Protein AF-A0A173VD69-F1 (afdb_monomer)

Organism: NCBI:txid39491

Sequence (178 aa):
MLRKMKINKYFLGIVLIIIIIMYFMAGVLFLGNTREDNNMKVSTEQQRIEYQTFKSETEGYSLASKYAENLQNNSLDKEAINLQLQEAKKFLQDNIKGISRESDNFAQMFYYCGIIYGLDDIYNCGDYEFVKVGIEVRKYIIKVQNGDMDDELEADLYDKLTKLTADDIQEVVEAIDN

Nearest PDB structures (foldseek):
  8auw-assembly1_D  TM=2.695E-01  e=4.687E+00  Homo sapiens
  4tx5-assembly1_B  TM=2.720E-01  e=5.428E+00  Homo sapiens
  4tql-assembly2_B  TM=2.075E-01  e=6.287E+00  synthetic construct

Solvent-accessible surface area (backbone atoms only — not comparable to full-atom values): 9751 Å² total; per-residue (Å²): 135,87,79,82,79,81,76,52,68,69,60,55,51,52,54,51,52,52,54,51,52,54,53,47,57,54,49,52,64,66,65,66,58,77,70,54,62,61,58,53,50,51,52,53,52,51,51,49,46,52,51,48,27,51,51,28,18,50,53,18,24,50,52,33,51,47,48,55,54,25,49,78,66,76,63,60,57,60,67,62,49,48,54,51,50,53,49,35,49,50,53,47,47,76,47,58,73,87,63,45,75,86,40,86,60,42,32,53,50,30,17,43,30,16,26,42,50,27,39,26,77,74,55,72,42,52,85,41,62,51,36,40,52,37,52,51,51,44,54,48,55,51,32,41,67,74,70,55,77,53,70,68,60,46,53,52,51,44,52,52,51,67,68,58,57,70,63,44,48,49,56,53,57,60,45,73,79,112

Mean predicted aligned error: 11.39 Å

Radius of gyration: 30.49 Å; Cα contacts (8 Å, |Δi|>4): 147; chains: 1; bounding box: 74×90×51 Å

Foldseek 3Di:
DDDDDDDDPVNVVVVVVVVVVVVVVVVCVVVVPPVVPVVVVVVVLLVVLVVLLVVLLVLLLVVLVVQLVCLVVVNHDLVVQLVLLVVLLVLLLVALPPHASPDPCLSVLSNSLSNLVSLCVPLVCCVQLSSVLSPLSVVQSVCNSVVNHDNVSSVVSSVSSVPDDSVSSVVSSVSSND

Structure (mmCIF, N/CA/C/O backbone):
data_AF-A0A173VD69-F1
#
_entry.id   AF-A0A173VD69-F1
#
loop_
_atom_site.group_PDB
_atom_site.id
_atom_site.type_symbol
_atom_site.label_atom_id
_atom_site.label_alt_id
_atom_site.label_comp_id
_atom_site.label_asym_id
_atom_site.label_entity_id
_atom_site.label_seq_id
_atom_site.pdbx_PDB_ins_code
_atom_site.Cartn_x
_atom_site.Cartn_y
_atom_site.Cartn_z
_atom_site.occupancy
_atom_site.B_iso_or_equiv
_atom_site.auth_seq_id
_atom_site.auth_comp_id
_atom_site.auth_asym_id
_atom_site.auth_atom_id
_atom_site.pdbx_PDB_model_num
ATOM 1 N N . MET A 1 1 ? -47.311 77.228 30.016 1.00 42.16 1 MET A N 1
ATOM 2 C CA . MET A 1 1 ? -48.086 76.137 30.655 1.00 42.16 1 MET A CA 1
ATOM 3 C C . MET A 1 1 ? -47.937 74.872 29.815 1.00 42.16 1 MET A C 1
ATOM 5 O O . MET A 1 1 ? -48.401 74.854 28.685 1.00 42.16 1 MET A O 1
ATOM 9 N N . LEU A 1 2 ? -47.243 73.848 30.323 1.00 46.41 2 LEU A N 1
ATOM 10 C CA . LEU A 1 2 ? -47.050 72.560 29.640 1.00 46.41 2 LEU A CA 1
ATOM 11 C C . LEU A 1 2 ? -48.339 71.724 29.715 1.00 46.41 2 LEU A C 1
ATOM 13 O O . LEU A 1 2 ? -48.776 71.332 30.797 1.00 46.41 2 LEU A O 1
ATOM 17 N N . ARG A 1 3 ? -48.963 71.464 28.562 1.00 54.88 3 ARG A N 1
ATOM 18 C CA . ARG A 1 3 ? -50.166 70.630 28.435 1.00 54.88 3 ARG A CA 1
ATOM 19 C C . ARG A 1 3 ? -49.768 69.163 28.638 1.00 54.88 3 ARG A C 1
ATOM 21 O O . ARG A 1 3 ? -49.116 68.582 27.777 1.00 54.88 3 ARG A O 1
ATOM 28 N N . LYS A 1 4 ? -50.146 68.552 29.768 1.00 55.69 4 LYS A N 1
ATOM 29 C CA . LYS A 1 4 ? -49.983 67.102 29.988 1.00 55.69 4 LYS A CA 1
ATOM 30 C C . LYS A 1 4 ? -50.780 66.337 28.921 1.00 55.69 4 LYS A C 1
ATOM 32 O O . LYS A 1 4 ? -52.010 66.360 28.941 1.00 55.69 4 LYS A O 1
ATOM 37 N N . MET A 1 5 ? -50.095 65.665 27.995 1.00 62.97 5 MET A N 1
ATOM 38 C CA . MET A 1 5 ? -50.722 64.725 27.062 1.00 62.97 5 MET A CA 1
ATOM 39 C C . MET A 1 5 ? -51.194 63.487 27.835 1.00 62.97 5 MET A C 1
ATOM 41 O O . MET A 1 5 ? -50.387 62.745 28.389 1.00 62.97 5 MET A O 1
ATOM 45 N N . LYS A 1 6 ? -52.512 63.260 27.885 1.00 60.59 6 LYS A N 1
ATOM 46 C CA . LYS A 1 6 ? -53.090 61.994 28.353 1.00 60.59 6 LYS A CA 1
ATOM 47 C C . LYS A 1 6 ? -52.885 60.948 27.258 1.00 60.59 6 LYS A C 1
ATOM 49 O O . LYS A 1 6 ? -53.637 60.915 26.290 1.00 60.59 6 LYS A O 1
ATOM 54 N N . ILE A 1 7 ? -51.860 60.116 27.403 1.00 63.25 7 ILE A N 1
ATOM 55 C CA . ILE A 1 7 ? -51.653 58.957 26.532 1.00 63.25 7 ILE A CA 1
ATOM 56 C C . ILE A 1 7 ? -52.776 57.952 26.812 1.00 63.25 7 ILE A C 1
ATOM 58 O O . ILE A 1 7 ? -53.014 57.570 27.959 1.00 63.25 7 ILE A O 1
ATOM 62 N N . ASN A 1 8 ? -53.498 57.550 25.767 1.00 68.25 8 ASN A N 1
ATOM 63 C CA . ASN A 1 8 ? -54.544 56.541 25.870 1.00 68.25 8 ASN A CA 1
ATOM 64 C C . ASN A 1 8 ? -53.901 55.184 26.216 1.00 68.25 8 ASN A C 1
ATOM 66 O O . ASN A 1 8 ? -53.028 54.717 25.486 1.00 68.25 8 ASN A O 1
ATOM 70 N N . LYS A 1 9 ? -54.335 54.543 27.312 1.00 68.50 9 LYS A N 1
ATOM 71 C CA . LYS A 1 9 ? -53.806 53.240 27.759 1.00 68.50 9 LYS A CA 1
ATOM 72 C C . LYS A 1 9 ? -53.919 52.160 26.675 1.00 68.50 9 LYS A C 1
ATOM 74 O O . LYS A 1 9 ? -53.031 51.321 26.577 1.00 68.50 9 LYS A O 1
ATOM 79 N N . TYR A 1 10 ? -54.946 52.234 25.824 1.00 68.3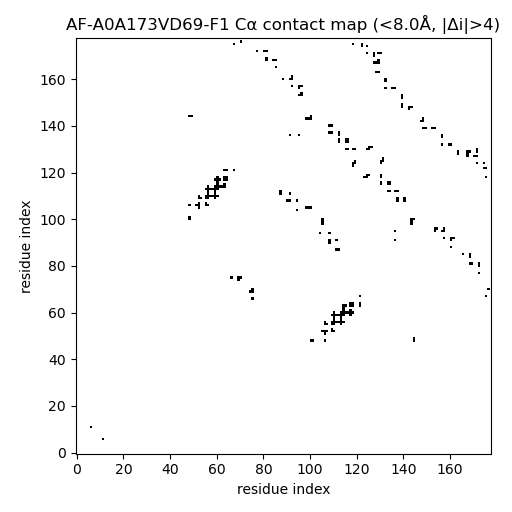8 10 TYR A N 1
ATOM 80 C CA . TYR A 1 10 ? -55.106 51.336 24.677 1.00 68.38 10 TYR A CA 1
ATOM 81 C C . TYR A 1 10 ? -54.040 51.569 23.599 1.00 68.38 10 TYR A C 1
ATOM 83 O O . TYR A 1 10 ? -53.506 50.615 23.046 1.00 68.38 10 TYR A O 1
ATOM 91 N N . PHE A 1 11 ? -53.670 52.827 23.348 1.00 72.50 11 PHE A N 1
ATOM 92 C CA . PHE A 1 11 ? -52.612 53.163 22.394 1.00 72.50 11 PHE A CA 1
ATOM 93 C C . PHE A 1 11 ? -51.239 52.715 22.907 1.00 72.50 11 PHE A C 1
ATOM 95 O O . PHE A 1 11 ? -50.464 52.117 22.168 1.00 72.50 11 PHE A O 1
ATOM 102 N N . LEU A 1 12 ? -50.966 52.929 24.198 1.00 77.00 12 LEU A N 1
ATOM 103 C CA . LEU A 1 12 ? -49.721 52.483 24.823 1.00 77.00 12 LEU A CA 1
ATOM 104 C C . LEU A 1 12 ? -49.586 50.951 24.810 1.00 77.00 12 LEU A C 1
ATOM 106 O O . LEU A 1 12 ? -48.504 50.437 24.540 1.00 77.00 12 LEU A O 1
ATOM 110 N N . GLY A 1 13 ? -50.686 50.227 25.047 1.00 76.75 13 GLY A N 1
ATOM 111 C CA . GLY A 1 13 ? -50.713 48.765 24.975 1.00 76.75 13 GLY A CA 1
ATOM 112 C C . GLY A 1 13 ? -50.410 48.231 23.573 1.00 76.75 13 GLY A C 1
ATOM 113 O O . GLY A 1 13 ? -49.590 47.329 23.433 1.00 76.75 13 GLY A O 1
ATOM 114 N N . ILE A 1 14 ? -51.001 48.827 22.533 1.00 79.31 14 ILE A N 1
ATOM 115 C CA . ILE A 1 14 ? -50.754 48.432 21.135 1.00 79.31 14 ILE A CA 1
ATOM 116 C C . ILE A 1 14 ? -49.285 48.653 20.755 1.00 79.31 14 ILE A C 1
ATOM 118 O O . ILE A 1 14 ? -48.663 47.771 20.166 1.00 79.31 14 ILE A O 1
ATOM 122 N N . VAL A 1 15 ? -48.703 49.794 21.137 1.00 81.19 15 VAL A N 1
ATOM 123 C CA . VAL A 1 15 ? -47.292 50.099 20.851 1.00 81.19 15 VAL A CA 1
ATOM 124 C C . VAL A 1 15 ? -46.352 49.105 21.542 1.00 81.19 15 VAL A C 1
ATOM 126 O O . VAL A 1 15 ? -45.405 48.631 20.919 1.00 81.19 15 VAL A O 1
ATOM 129 N N . LEU A 1 16 ? -46.626 48.731 22.795 1.00 81.88 16 LEU A N 1
ATOM 130 C CA . LEU A 1 16 ? -45.815 47.744 23.516 1.00 81.88 16 LEU A CA 1
ATOM 131 C C . LEU A 1 16 ? -45.882 46.350 22.880 1.00 81.88 16 LEU A C 1
ATOM 133 O O . LEU A 1 16 ? -44.852 45.690 22.765 1.00 81.88 16 LEU A O 1
ATOM 137 N N . ILE A 1 17 ? -47.059 45.921 22.415 1.00 83.19 17 ILE A N 1
ATOM 138 C CA . ILE A 1 17 ? -47.223 44.633 21.723 1.00 83.19 17 ILE A CA 1
ATOM 139 C C . ILE A 1 17 ? -46.408 44.606 20.423 1.00 83.19 17 ILE A C 1
ATOM 141 O O . ILE A 1 17 ? -45.727 43.620 20.153 1.00 83.19 17 ILE A O 1
ATOM 145 N N . ILE A 1 18 ? -46.412 45.697 19.649 1.00 81.19 18 ILE A N 1
ATOM 146 C CA . ILE A 1 18 ? -45.625 45.800 18.410 1.00 81.19 18 ILE A CA 1
ATOM 147 C C . ILE A 1 18 ? -44.124 45.683 18.704 1.00 81.19 18 ILE A C 1
ATOM 149 O O . ILE A 1 18 ? -43.426 44.934 18.022 1.00 81.19 18 ILE A O 1
ATOM 153 N N . ILE A 1 19 ? -43.632 46.363 19.745 1.00 82.31 19 ILE A N 1
ATOM 154 C CA . ILE A 1 19 ? -42.221 46.284 20.151 1.00 82.31 19 ILE A CA 1
ATOM 155 C C . ILE A 1 19 ? -41.850 44.843 20.530 1.00 82.31 19 ILE A C 1
ATOM 157 O O . ILE A 1 19 ? -40.819 44.344 20.088 1.00 82.31 19 ILE A O 1
ATOM 161 N N . ILE A 1 20 ? -42.704 44.144 21.285 1.00 82.00 20 ILE A N 1
ATOM 162 C CA . ILE A 1 20 ? -42.463 42.747 21.680 1.00 82.00 20 ILE A CA 1
ATOM 163 C C . ILE A 1 20 ? -42.395 41.829 20.451 1.00 82.00 20 ILE A C 1
ATOM 165 O O . ILE A 1 20 ? -41.477 41.017 20.355 1.00 82.00 20 ILE A O 1
ATOM 169 N N . ILE A 1 21 ? -43.308 41.982 19.485 1.00 80.44 21 ILE A N 1
ATOM 170 C CA . ILE A 1 21 ? -43.324 41.175 18.251 1.00 80.44 21 ILE A CA 1
ATOM 171 C C . ILE A 1 21 ? -42.067 41.428 17.406 1.00 80.44 21 ILE A C 1
ATOM 173 O O . ILE A 1 21 ? -41.481 40.478 16.886 1.00 80.44 21 ILE A O 1
ATOM 177 N N . MET A 1 22 ? -41.613 42.682 17.300 1.00 76.56 22 MET A N 1
ATOM 178 C CA . MET A 1 22 ? -40.377 43.019 16.585 1.00 76.56 22 MET A CA 1
ATOM 179 C C . MET A 1 22 ? -39.149 42.355 17.217 1.00 76.56 22 MET A C 1
ATOM 181 O O . MET A 1 22 ? -38.334 41.767 16.506 1.00 76.56 22 MET A O 1
ATOM 185 N N . TYR A 1 23 ? -39.036 42.400 18.547 1.00 76.75 23 TYR A N 1
ATOM 186 C CA . TYR A 1 23 ? -37.945 41.731 19.261 1.00 76.75 23 TYR A CA 1
ATOM 187 C C . TYR A 1 23 ? -38.019 40.205 19.135 1.00 76.75 23 TYR A C 1
ATOM 189 O O . TYR A 1 23 ? -36.981 39.555 19.039 1.00 76.75 23 TYR A O 1
ATOM 197 N N . PHE A 1 24 ? -39.223 39.631 19.069 1.00 73.69 24 PHE A N 1
ATOM 198 C CA . PHE A 1 24 ? -39.403 38.192 18.887 1.00 73.69 24 PHE A CA 1
ATOM 199 C C . PHE A 1 24 ? -38.972 37.729 17.486 1.00 73.69 24 PHE A C 1
ATOM 201 O O . PHE A 1 24 ? -38.232 36.757 17.371 1.00 73.69 24 PHE A O 1
ATOM 208 N N . MET A 1 25 ? -39.343 38.458 16.424 1.00 68.69 25 MET A N 1
ATOM 209 C CA . MET A 1 25 ? -38.894 38.175 15.048 1.00 68.69 25 MET A CA 1
ATOM 210 C C . MET A 1 25 ? -37.367 38.270 14.905 1.00 68.69 25 MET A C 1
ATOM 212 O O . MET A 1 25 ? -36.751 37.414 14.272 1.00 68.69 25 MET A O 1
ATOM 216 N N . ALA A 1 26 ? -36.745 39.273 15.536 1.00 63.12 26 ALA A N 1
ATOM 217 C CA . ALA A 1 26 ? -35.289 39.400 15.570 1.00 63.12 26 ALA A CA 1
ATOM 218 C C . ALA A 1 26 ? -34.629 38.247 16.353 1.00 63.12 26 ALA A C 1
ATOM 220 O O . ALA A 1 26 ? -33.628 37.695 15.906 1.00 63.12 26 ALA A O 1
ATOM 221 N N . GLY A 1 27 ? -35.210 37.831 17.484 1.00 59.66 27 GLY A N 1
ATOM 222 C CA . GLY A 1 27 ? -34.717 36.703 18.281 1.00 59.66 27 GLY A CA 1
ATOM 223 C C . GLY A 1 27 ? -34.800 35.350 17.563 1.00 59.66 27 GLY A C 1
ATOM 224 O O . GLY A 1 27 ? -33.873 34.551 17.670 1.00 59.66 27 GLY A O 1
ATOM 225 N N . VAL A 1 28 ? -35.863 35.101 16.787 1.00 60.91 28 VAL A N 1
ATOM 226 C CA . VAL A 1 28 ? -36.023 33.865 15.994 1.00 60.91 28 VAL A CA 1
ATOM 227 C C . VAL A 1 28 ? -34.992 33.787 14.860 1.00 60.91 28 VAL A C 1
ATOM 229 O O . VAL A 1 28 ? -34.432 32.718 14.627 1.00 60.91 28 VAL A O 1
ATOM 232 N N . LEU A 1 29 ? -34.676 34.913 14.209 1.00 58.28 29 LEU A N 1
ATOM 233 C CA . LEU A 1 29 ? -33.621 34.985 13.187 1.00 58.28 29 LEU A CA 1
ATOM 234 C C . LEU A 1 29 ? -32.214 34.758 13.766 1.00 58.28 29 LEU A C 1
ATOM 236 O O . LEU A 1 29 ? -31.383 34.138 13.111 1.00 58.28 29 LEU A O 1
ATOM 240 N N . PHE A 1 30 ? -31.950 35.207 14.997 1.00 54.38 30 PHE A N 1
ATOM 241 C CA . PHE A 1 30 ? -30.649 35.016 15.651 1.00 54.38 30 PHE A CA 1
ATOM 242 C C . PHE A 1 30 ? -30.464 33.632 16.301 1.00 54.38 30 PHE A C 1
ATOM 244 O O . PHE A 1 30 ? -29.336 33.156 16.386 1.00 54.38 30 PHE A O 1
ATOM 251 N N . LEU A 1 31 ? -31.536 32.964 16.745 1.00 54.56 31 LEU A N 1
ATOM 252 C CA . LEU A 1 31 ? -31.458 31.637 17.382 1.00 54.56 31 LEU A CA 1
ATOM 253 C C . LEU A 1 31 ? -31.637 30.465 16.403 1.00 54.56 31 LEU A C 1
ATOM 255 O O . LEU A 1 31 ? -31.288 29.337 16.744 1.00 54.56 31 LEU A O 1
ATOM 259 N N . GLY A 1 32 ? -32.147 30.713 15.193 1.00 48.81 32 GLY A N 1
ATOM 260 C CA . GLY A 1 32 ? -32.301 29.693 14.149 1.00 48.81 32 GLY A CA 1
ATOM 261 C C . GLY A 1 32 ? -30.998 29.264 13.461 1.00 48.81 32 GLY A C 1
ATOM 262 O O . GLY A 1 32 ? -30.983 28.212 12.827 1.00 48.81 32 GLY A O 1
ATOM 263 N N . ASN A 1 33 ? -29.906 30.030 13.605 1.00 48.47 33 ASN A N 1
ATOM 264 C CA . ASN A 1 33 ? -28.679 29.828 12.821 1.00 48.47 33 ASN A CA 1
ATOM 265 C C . ASN A 1 33 ? -27.571 29.015 13.506 1.00 48.47 33 ASN A C 1
ATOM 267 O O . ASN A 1 33 ? -26.513 28.810 12.925 1.00 48.47 33 ASN A O 1
ATOM 271 N N . THR A 1 34 ? -27.791 28.484 14.709 1.00 50.81 34 THR A N 1
ATOM 272 C CA . THR A 1 34 ? -26.769 27.678 15.409 1.00 50.81 34 THR A CA 1
ATOM 273 C C . THR A 1 34 ? -26.696 26.220 14.936 1.00 50.81 34 THR A C 1
ATOM 275 O O . THR A 1 34 ? -25.930 25.428 15.484 1.00 50.81 34 THR A O 1
ATOM 278 N N . ARG A 1 35 ? -27.470 25.840 13.906 1.00 50.19 35 ARG A N 1
ATOM 279 C CA . ARG A 1 35 ? -27.441 24.495 13.303 1.00 50.19 35 ARG A CA 1
ATOM 280 C C . ARG A 1 35 ? -26.594 24.404 12.020 1.00 50.19 35 ARG A C 1
ATOM 282 O O . ARG A 1 35 ? -26.327 23.293 11.573 1.00 50.19 35 ARG A O 1
ATOM 289 N N . GLU A 1 36 ? -26.146 25.526 11.451 1.00 52.91 36 GLU A N 1
ATOM 290 C CA . GLU A 1 36 ? -25.336 25.560 10.214 1.00 52.91 36 GLU A CA 1
ATOM 291 C C . GLU A 1 36 ? -23.829 25.343 10.450 1.00 52.91 36 GLU A C 1
ATOM 293 O O . GLU A 1 36 ? -23.152 24.762 9.601 1.00 52.91 36 GLU A O 1
ATOM 298 N N . ASP A 1 37 ? -23.305 25.714 11.621 1.00 53.31 37 ASP A N 1
ATOM 299 C CA . ASP A 1 37 ? -21.857 25.699 11.883 1.00 53.31 37 ASP A CA 1
ATOM 300 C C . ASP A 1 37 ? -21.248 24.289 11.904 1.00 53.31 37 ASP A C 1
ATOM 302 O O . ASP A 1 37 ? -20.100 24.090 11.499 1.00 53.31 37 ASP A O 1
ATOM 306 N N . ASN A 1 38 ? -22.009 23.290 12.359 1.00 54.09 38 ASN A N 1
ATOM 307 C CA . ASN A 1 38 ? -21.519 21.913 12.455 1.00 54.09 38 ASN A CA 1
ATOM 308 C C . ASN A 1 38 ? -21.433 21.252 11.076 1.00 54.09 38 ASN A C 1
ATOM 310 O O . ASN A 1 38 ? -20.441 20.596 10.775 1.00 54.09 38 ASN A O 1
ATOM 314 N N . ASN A 1 39 ? -22.422 21.476 10.208 1.00 56.50 39 ASN A N 1
ATOM 315 C CA . ASN A 1 39 ? -22.413 20.913 8.856 1.00 56.50 39 ASN A CA 1
ATOM 316 C C . ASN A 1 39 ? -21.349 21.587 7.975 1.00 56.50 39 ASN A C 1
ATOM 318 O O . ASN A 1 39 ? -20.691 20.909 7.188 1.00 56.50 39 ASN A O 1
ATOM 322 N N . MET A 1 40 ? -21.122 22.895 8.148 1.00 54.53 40 MET A N 1
ATOM 323 C CA . MET A 1 40 ? -20.067 23.620 7.435 1.00 54.53 40 MET A CA 1
ATOM 324 C C . MET A 1 40 ? -18.666 23.140 7.848 1.00 54.53 40 MET A C 1
ATOM 326 O O . MET A 1 40 ? -17.834 22.888 6.978 1.00 54.53 40 MET A O 1
ATOM 330 N N . LYS A 1 41 ? -18.410 22.933 9.148 1.00 59.34 41 LYS A N 1
ATOM 331 C CA . LYS A 1 41 ? -17.130 22.392 9.647 1.00 59.34 41 LYS A CA 1
ATOM 332 C C . LYS A 1 41 ? -16.880 20.942 9.226 1.00 59.34 41 LYS A C 1
ATOM 334 O O . LYS A 1 41 ? -15.771 20.616 8.824 1.00 59.34 41 LYS A O 1
ATOM 339 N N . VAL A 1 42 ? -17.907 20.091 9.263 1.00 57.81 42 VAL A N 1
ATOM 340 C CA . VAL A 1 42 ? -17.801 18.705 8.776 1.00 57.81 42 VAL A CA 1
ATOM 341 C C . VAL A 1 42 ? -17.483 18.682 7.277 1.00 57.81 42 VAL A C 1
ATOM 343 O O . VAL A 1 42 ? -16.651 17.888 6.847 1.00 57.81 42 VAL A O 1
ATOM 346 N N . SER A 1 43 ? -18.064 19.593 6.484 1.00 68.44 43 SER A N 1
ATOM 347 C CA . SER A 1 43 ? -17.769 19.681 5.048 1.00 68.44 43 SER A CA 1
ATOM 348 C C . SER A 1 43 ? -16.328 20.110 4.747 1.00 68.44 43 SER A C 1
ATOM 350 O O . SER A 1 43 ? -15.714 19.558 3.840 1.00 68.44 43 SER A O 1
ATOM 352 N N . THR A 1 44 ? -15.750 21.037 5.521 1.00 78.12 44 THR A N 1
ATOM 353 C CA . THR A 1 44 ? -14.369 21.498 5.302 1.00 78.12 44 THR A CA 1
ATOM 354 C C . THR A 1 44 ? -13.331 20.496 5.799 1.00 78.12 44 THR A C 1
ATOM 356 O O . THR A 1 44 ? -12.274 20.356 5.188 1.00 78.12 44 THR A O 1
ATOM 359 N N . GLU A 1 45 ? -13.621 19.774 6.881 1.00 80.19 45 GLU A N 1
ATOM 360 C CA . GLU A 1 45 ? -12.763 18.703 7.385 1.00 80.19 45 GLU A CA 1
ATOM 361 C C . GLU A 1 45 ? -12.737 17.496 6.447 1.00 80.19 45 GLU A C 1
ATOM 363 O O . GLU A 1 45 ? -11.656 17.029 6.088 1.00 80.19 45 GLU A O 1
ATOM 368 N N . GLN A 1 46 ? -13.903 17.052 5.977 1.00 82.50 46 GLN A N 1
ATOM 369 C CA . GLN A 1 46 ? -13.996 15.974 4.998 1.00 82.50 46 GLN A CA 1
ATOM 370 C C . GLN A 1 46 ? -13.264 16.344 3.698 1.00 82.50 46 GLN A C 1
ATOM 372 O O . GLN A 1 46 ? -12.430 15.573 3.231 1.00 82.50 46 GLN A O 1
ATOM 377 N N . GLN A 1 47 ? -13.470 17.559 3.174 1.00 85.88 47 GLN A N 1
ATOM 378 C CA . GLN A 1 47 ? -12.743 18.057 1.996 1.00 85.88 47 GLN A CA 1
ATOM 379 C C . GLN A 1 47 ? -11.224 18.107 2.212 1.00 85.88 47 GLN A C 1
ATOM 381 O O . GLN A 1 47 ? -10.459 17.819 1.293 1.00 85.88 47 GLN A O 1
ATOM 386 N N . ARG A 1 48 ? -10.764 18.467 3.420 1.00 88.69 48 ARG 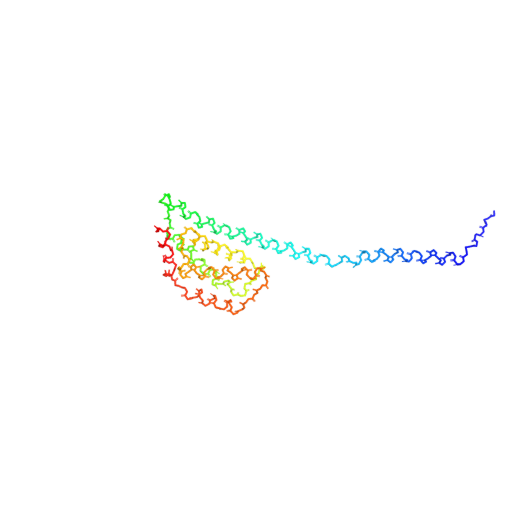A N 1
ATOM 387 C CA . ARG A 1 48 ? -9.334 18.467 3.765 1.00 88.69 48 ARG A CA 1
ATOM 388 C C . ARG A 1 48 ? -8.760 17.053 3.708 1.00 88.69 48 ARG A C 1
ATOM 390 O O . ARG A 1 48 ? -7.698 16.868 3.119 1.00 88.69 48 ARG A O 1
ATOM 397 N N . ILE A 1 49 ? -9.451 16.082 4.304 1.00 88.81 49 ILE A N 1
ATOM 398 C CA . ILE A 1 49 ? -9.042 14.671 4.319 1.00 88.81 49 ILE A CA 1
ATOM 399 C C . ILE A 1 49 ? -9.036 14.108 2.893 1.00 88.81 49 ILE A C 1
ATOM 401 O O . ILE A 1 49 ? -8.054 13.493 2.481 1.00 88.81 49 ILE A O 1
ATOM 405 N N . GLU A 1 50 ? -10.086 14.358 2.111 1.00 90.19 50 GLU A N 1
ATOM 406 C CA . GLU A 1 50 ? -10.173 13.969 0.696 1.00 90.19 50 GLU A CA 1
ATOM 407 C C . GLU A 1 50 ? -9.025 14.549 -0.127 1.00 90.19 50 GLU A C 1
ATOM 409 O O . GLU A 1 50 ? -8.340 13.818 -0.834 1.00 90.19 50 GLU A O 1
ATOM 414 N N . TYR A 1 51 ? -8.739 15.842 0.019 1.00 90.88 51 TYR A N 1
ATOM 415 C CA . TYR A 1 51 ? -7.622 16.465 -0.682 1.00 90.88 51 TYR A CA 1
ATOM 416 C C . TYR A 1 51 ? -6.263 15.878 -0.271 1.00 90.88 51 TYR A C 1
ATOM 418 O O . TYR A 1 51 ? -5.422 15.612 -1.129 1.00 90.88 51 TYR A O 1
ATOM 426 N N . GLN A 1 52 ? -6.029 15.673 1.030 1.00 93.19 52 GLN A N 1
ATOM 427 C CA . GLN A 1 52 ? -4.762 15.134 1.536 1.00 93.19 52 GLN A CA 1
ATOM 428 C C . GLN A 1 52 ? -4.518 13.699 1.063 1.00 93.19 52 GLN A C 1
ATOM 430 O O . GLN A 1 52 ? -3.432 13.396 0.577 1.00 93.19 52 GLN A O 1
ATOM 435 N N . THR A 1 53 ? -5.527 12.839 1.173 1.00 94.50 53 THR A N 1
ATOM 436 C CA . THR A 1 53 ? -5.457 11.439 0.726 1.00 94.50 53 THR A CA 1
ATOM 437 C C . THR A 1 53 ? -5.305 11.341 -0.790 1.00 94.50 53 THR A C 1
ATOM 439 O O . THR A 1 53 ? -4.403 10.648 -1.247 1.00 94.50 53 THR A O 1
ATOM 442 N N . PHE A 1 54 ? -6.071 12.117 -1.567 1.00 94.00 54 PHE A N 1
ATOM 443 C CA . PHE A 1 54 ? -5.928 12.194 -3.024 1.00 94.00 54 PHE A CA 1
ATOM 444 C C . PHE A 1 54 ? -4.522 12.634 -3.446 1.00 94.00 54 PHE A C 1
ATOM 446 O O . PHE A 1 54 ? -3.903 12.026 -4.321 1.00 94.00 54 PHE A O 1
ATOM 453 N N . LYS A 1 55 ? -3.995 13.689 -2.812 1.00 95.69 55 LYS A N 1
ATOM 454 C CA . LYS A 1 55 ? -2.636 14.170 -3.071 1.00 95.69 55 LYS A CA 1
ATOM 455 C C . LYS A 1 55 ? -1.609 13.078 -2.768 1.00 95.69 55 LYS A C 1
ATOM 457 O O . LYS A 1 55 ? -0.736 12.829 -3.591 1.00 95.69 55 LYS A O 1
ATOM 462 N N . SER A 1 56 ? -1.727 12.435 -1.610 1.00 97.19 56 SER A N 1
ATOM 463 C CA . SER A 1 56 ? -0.792 11.403 -1.165 1.00 97.19 56 SER A CA 1
ATOM 464 C C . SER A 1 56 ? -0.815 10.174 -2.079 1.00 97.19 56 SER A C 1
ATOM 466 O O . SER A 1 56 ? 0.234 9.694 -2.498 1.00 97.19 56 SER A O 1
ATOM 468 N N . GLU A 1 57 ? -2.005 9.730 -2.485 1.00 97.75 57 GLU A N 1
ATOM 469 C CA . GLU A 1 57 ? -2.175 8.655 -3.463 1.00 97.75 57 GLU A CA 1
ATOM 470 C C . GLU A 1 57 ? -1.539 9.002 -4.813 1.00 97.75 57 GLU A C 1
ATOM 472 O O . GLU A 1 57 ? -0.812 8.195 -5.389 1.00 97.75 57 GLU A O 1
ATOM 477 N N . THR A 1 58 ? -1.759 10.230 -5.289 1.00 96.94 58 THR A N 1
ATOM 478 C CA . THR A 1 58 ? -1.171 10.723 -6.541 1.00 96.94 58 THR A CA 1
ATOM 479 C C . THR A 1 58 ? 0.358 10.764 -6.467 1.00 96.94 58 THR A C 1
ATOM 481 O O . THR A 1 58 ? 1.031 10.432 -7.440 1.00 96.94 58 THR A O 1
ATOM 484 N N . GLU A 1 59 ? 0.930 11.145 -5.322 1.00 98.19 59 GLU A N 1
ATOM 485 C CA . GLU A 1 59 ? 2.381 11.115 -5.097 1.00 98.19 59 GLU A CA 1
ATOM 486 C C . GLU A 1 59 ? 2.931 9.681 -5.150 1.00 98.19 59 GLU A C 1
ATOM 488 O O . GLU A 1 59 ? 3.954 9.448 -5.799 1.00 98.19 59 GLU A O 1
ATOM 493 N N . GLY A 1 60 ? 2.226 8.718 -4.549 1.00 98.06 60 GLY A N 1
ATOM 494 C CA . GLY A 1 60 ? 2.565 7.297 -4.636 1.00 98.06 60 GLY A CA 1
ATOM 495 C C . GLY A 1 60 ? 2.497 6.760 -6.067 1.00 98.06 60 GLY A C 1
ATOM 496 O O . GLY A 1 60 ? 3.443 6.145 -6.557 1.00 98.06 60 GLY A O 1
ATOM 497 N N . TYR A 1 61 ? 1.421 7.073 -6.789 1.00 97.69 61 TYR A N 1
ATOM 498 C CA . TYR A 1 61 ? 1.273 6.714 -8.201 1.00 97.69 61 TYR A CA 1
ATOM 499 C C . TYR A 1 61 ? 2.381 7.335 -9.068 1.00 97.69 61 TYR A C 1
ATOM 501 O O . TYR A 1 61 ? 2.944 6.692 -9.957 1.00 97.69 61 TYR A O 1
ATOM 509 N N . SER A 1 62 ? 2.741 8.594 -8.797 1.00 97.75 62 SER A N 1
ATOM 510 C CA . SER A 1 62 ? 3.825 9.278 -9.502 1.00 97.75 62 SER A CA 1
ATOM 511 C C . SER A 1 62 ? 5.167 8.574 -9.302 1.00 97.75 62 SER A C 1
ATOM 513 O O . SER A 1 62 ? 5.969 8.514 -10.233 1.00 97.75 62 SER A O 1
ATOM 515 N N . LEU A 1 63 ? 5.413 8.004 -8.120 1.00 97.94 63 LEU A N 1
ATOM 516 C CA . LEU A 1 63 ? 6.599 7.189 -7.875 1.00 97.94 63 LEU A CA 1
ATOM 517 C C . LEU A 1 63 ? 6.593 5.903 -8.718 1.00 97.94 63 LEU A C 1
ATOM 519 O O . LEU A 1 63 ? 7.608 5.607 -9.346 1.00 97.94 63 LEU A O 1
ATOM 523 N N . ALA A 1 64 ? 5.460 5.200 -8.822 1.00 96.06 64 ALA A N 1
ATOM 524 C CA . ALA A 1 64 ? 5.337 4.045 -9.718 1.00 96.06 64 ALA A CA 1
ATOM 5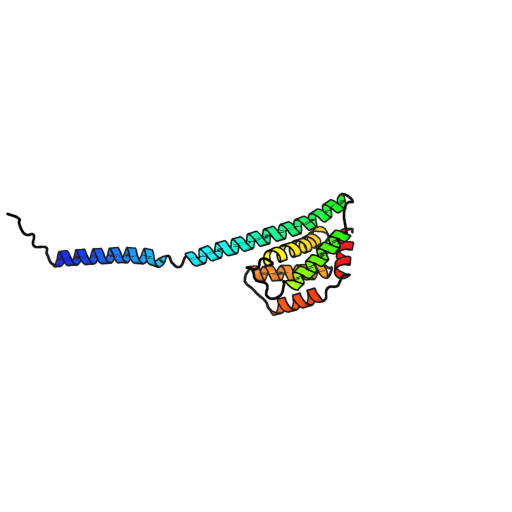25 C C . ALA A 1 64 ? 5.593 4.426 -11.191 1.00 96.06 64 ALA A C 1
ATOM 527 O O . ALA A 1 64 ? 6.325 3.735 -11.901 1.00 96.06 64 ALA A O 1
ATOM 528 N N . SER A 1 65 ? 5.090 5.586 -11.627 1.00 95.75 65 SER A N 1
ATOM 529 C CA . SER A 1 65 ? 5.361 6.140 -12.966 1.00 95.75 65 SER A CA 1
ATOM 530 C C . SER A 1 65 ? 6.848 6.421 -13.205 1.00 95.75 65 SER A C 1
ATOM 532 O O . SER A 1 65 ? 7.362 6.155 -14.291 1.00 95.75 65 SER A O 1
ATOM 534 N N . LYS A 1 66 ? 7.573 6.908 -12.190 1.00 96.25 66 LYS A N 1
ATOM 535 C CA . LYS A 1 66 ? 9.027 7.124 -12.284 1.00 96.25 66 LYS A CA 1
ATOM 536 C C . LYS A 1 66 ? 9.800 5.824 -12.464 1.00 96.25 66 LYS A C 1
ATOM 538 O O . LYS A 1 66 ? 10.850 5.841 -13.096 1.00 96.25 66 LYS A O 1
ATOM 543 N N . TYR A 1 67 ? 9.309 4.701 -11.943 1.00 94.88 67 TYR A N 1
ATOM 544 C CA . TYR A 1 67 ? 9.932 3.407 -12.223 1.00 94.88 67 TYR A CA 1
ATOM 545 C C . TYR A 1 67 ? 9.877 3.089 -13.720 1.00 94.88 67 TYR A C 1
ATOM 547 O O . TYR A 1 67 ? 10.879 2.651 -14.274 1.00 94.88 67 TYR A O 1
ATOM 555 N N . ALA A 1 68 ? 8.781 3.424 -14.407 1.00 91.88 68 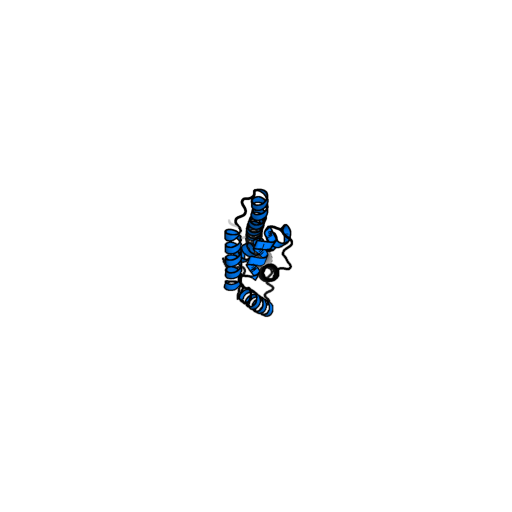ALA A N 1
ATOM 556 C CA . ALA A 1 68 ? 8.670 3.174 -15.845 1.00 91.88 68 ALA A CA 1
ATOM 557 C C . ALA A 1 68 ? 9.610 4.080 -16.648 1.00 91.88 68 ALA A C 1
ATOM 559 O O . ALA A 1 68 ? 10.267 3.632 -17.587 1.00 91.88 68 ALA A O 1
ATOM 560 N N . GLU A 1 69 ? 9.732 5.346 -16.242 1.00 92.75 69 GLU A N 1
ATOM 561 C CA . GLU A 1 69 ? 10.706 6.279 -16.818 1.00 92.75 69 GLU A CA 1
ATOM 562 C C . GLU A 1 69 ? 12.150 5.787 -16.614 1.00 92.75 69 GLU A C 1
ATOM 564 O O . GLU A 1 69 ? 12.948 5.764 -17.552 1.00 92.75 69 GLU A O 1
ATOM 569 N N . ASN A 1 70 ? 12.489 5.339 -15.404 1.00 93.12 70 ASN A N 1
ATOM 570 C CA . ASN A 1 70 ? 13.816 4.815 -15.088 1.00 93.12 70 ASN A CA 1
ATOM 571 C C . ASN A 1 70 ? 14.130 3.531 -15.864 1.00 93.12 70 ASN A C 1
ATOM 573 O O . ASN A 1 70 ? 15.268 3.344 -16.293 1.00 93.12 70 ASN A O 1
ATOM 577 N N . LEU A 1 71 ? 13.137 2.665 -16.078 1.00 91.44 71 LEU A N 1
ATOM 578 C CA . LEU A 1 71 ? 13.278 1.477 -16.916 1.00 91.44 71 LEU A CA 1
ATOM 579 C C . LEU A 1 71 ? 13.618 1.858 -18.363 1.00 91.44 71 LEU A C 1
ATOM 581 O O . LEU A 1 71 ? 14.607 1.370 -18.905 1.00 91.44 71 LEU A O 1
ATOM 585 N N . GLN A 1 72 ? 12.878 2.802 -18.957 1.00 91.44 72 GLN A N 1
ATOM 586 C CA . GLN A 1 72 ? 13.151 3.301 -20.315 1.00 91.44 72 GLN A CA 1
ATOM 587 C C . GLN A 1 72 ? 14.556 3.907 -20.450 1.00 91.44 72 GLN A C 1
ATOM 589 O O . GLN A 1 72 ? 15.197 3.789 -21.496 1.00 91.44 72 GLN A O 1
ATOM 594 N N . ASN A 1 73 ? 15.054 4.521 -19.378 1.00 93.94 73 ASN A N 1
ATOM 595 C CA . ASN A 1 73 ? 16.373 5.143 -19.327 1.00 93.94 73 ASN A CA 1
ATOM 596 C C . ASN A 1 73 ? 17.506 4.180 -18.919 1.00 93.94 73 ASN A C 1
ATOM 598 O O . ASN A 1 73 ? 18.648 4.621 -18.782 1.00 93.94 73 ASN A O 1
ATOM 602 N N . ASN A 1 74 ? 17.234 2.879 -18.751 1.00 91.38 74 ASN A N 1
ATOM 603 C CA . ASN A 1 74 ? 18.181 1.871 -18.245 1.00 91.38 74 ASN A CA 1
ATOM 604 C C . ASN A 1 74 ? 18.806 2.239 -16.882 1.00 91.38 74 ASN A C 1
ATOM 606 O O . ASN A 1 74 ? 19.964 1.920 -16.608 1.00 91.38 74 ASN A O 1
ATOM 610 N N . SER A 1 75 ? 18.051 2.935 -16.031 1.00 92.94 75 SER A N 1
ATOM 611 C CA . SER A 1 75 ? 18.472 3.411 -14.708 1.00 92.94 75 SER A CA 1
ATOM 612 C C . SER A 1 75 ? 17.592 2.871 -13.577 1.00 92.94 75 SER A C 1
ATOM 614 O O . SER A 1 75 ? 17.549 3.457 -12.495 1.00 92.94 75 SER A O 1
ATOM 616 N N . LEU A 1 76 ? 16.839 1.797 -13.829 1.00 93.69 76 LEU A N 1
ATOM 617 C CA . LEU A 1 76 ? 15.959 1.189 -12.838 1.00 93.69 76 LEU A CA 1
ATOM 618 C C . LEU A 1 76 ? 16.770 0.526 -11.720 1.00 93.69 76 LEU A C 1
ATOM 620 O O . LEU A 1 76 ? 17.564 -0.380 -11.969 1.00 93.69 76 LEU A O 1
ATOM 624 N N . ASP A 1 77 ? 16.513 0.939 -10.482 1.00 95.50 77 ASP A N 1
ATOM 625 C CA . ASP A 1 77 ? 17.083 0.321 -9.288 1.00 95.50 77 ASP A CA 1
ATOM 626 C C . ASP A 1 77 ? 16.051 -0.613 -8.641 1.00 95.50 77 ASP A C 1
ATOM 628 O O . ASP A 1 77 ? 15.179 -0.189 -7.879 1.00 95.50 77 ASP A O 1
ATOM 632 N N . LYS A 1 78 ? 16.137 -1.904 -8.975 1.00 94.31 78 LYS A N 1
ATOM 633 C CA . LYS A 1 78 ? 15.219 -2.931 -8.460 1.00 94.31 78 LYS A CA 1
ATOM 634 C C . LYS A 1 78 ? 15.381 -3.172 -6.957 1.00 94.31 78 LYS A C 1
ATOM 636 O O . LYS A 1 78 ? 14.405 -3.524 -6.300 1.00 94.31 78 LYS A O 1
ATOM 641 N N . GLU A 1 79 ? 16.573 -2.962 -6.400 1.00 95.81 79 GLU A N 1
ATOM 642 C CA . GLU A 1 79 ? 16.812 -3.125 -4.962 1.00 95.81 79 GLU A CA 1
ATOM 643 C C . GLU A 1 79 ? 16.105 -2.015 -4.175 1.00 95.81 79 GLU A C 1
ATOM 645 O O . GLU A 1 79 ? 15.420 -2.294 -3.187 1.00 95.81 79 GLU A O 1
ATOM 650 N N . ALA A 1 80 ? 16.179 -0.774 -4.667 1.00 96.19 80 ALA A N 1
ATOM 651 C CA . ALA A 1 80 ? 15.442 0.348 -4.094 1.00 96.19 80 ALA A CA 1
ATOM 652 C C . ALA A 1 80 ? 13.918 0.148 -4.173 1.00 96.19 80 ALA A C 1
ATOM 654 O O . ALA A 1 80 ? 13.212 0.445 -3.208 1.00 96.19 80 ALA A O 1
ATOM 655 N N . ILE A 1 81 ? 13.404 -0.390 -5.287 1.00 97.06 81 ILE A N 1
ATOM 656 C CA . ILE A 1 81 ? 11.973 -0.705 -5.431 1.00 97.06 81 ILE A CA 1
ATOM 657 C C . ILE A 1 81 ? 11.566 -1.794 -4.442 1.00 97.06 81 ILE A C 1
ATOM 659 O O . ILE A 1 81 ? 10.592 -1.615 -3.715 1.00 97.06 81 ILE A O 1
ATOM 663 N N . ASN A 1 82 ? 12.326 -2.889 -4.357 1.00 97.69 82 ASN A N 1
ATOM 664 C CA . ASN A 1 82 ? 12.061 -3.947 -3.387 1.00 97.69 82 ASN A CA 1
ATOM 665 C C . ASN A 1 82 ? 11.993 -3.378 -1.961 1.00 97.69 82 ASN A C 1
ATOM 667 O O . ASN A 1 82 ? 11.019 -3.616 -1.253 1.00 97.69 82 ASN A O 1
ATOM 671 N N . LEU A 1 83 ? 12.968 -2.554 -1.559 1.00 98.12 83 LEU A N 1
ATOM 672 C CA . LEU A 1 83 ? 12.963 -1.917 -0.241 1.00 98.12 83 LEU A CA 1
ATOM 673 C C . LEU A 1 83 ? 11.717 -1.041 -0.026 1.00 98.12 83 LEU A C 1
ATOM 675 O O . LEU A 1 83 ? 11.099 -1.114 1.037 1.00 98.12 83 LEU A O 1
ATOM 679 N N . GLN A 1 84 ? 11.309 -0.272 -1.039 1.00 98.25 84 GLN A N 1
ATOM 680 C CA . GLN A 1 84 ? 10.112 0.568 -0.984 1.00 98.25 84 GLN A CA 1
ATOM 681 C C . GLN A 1 84 ? 8.826 -0.252 -0.802 1.00 98.25 84 GLN A C 1
ATOM 683 O O . GLN A 1 84 ? 7.932 0.171 -0.066 1.00 98.25 84 GLN A O 1
ATOM 688 N N . LEU A 1 85 ? 8.722 -1.419 -1.445 1.00 98.31 85 LEU A N 1
ATOM 689 C CA . LEU A 1 85 ? 7.559 -2.304 -1.328 1.00 98.31 85 LEU A CA 1
ATOM 690 C C . LEU A 1 85 ? 7.542 -3.079 -0.004 1.00 98.31 85 LEU A C 1
ATOM 692 O O . LEU A 1 85 ? 6.475 -3.272 0.580 1.00 98.31 85 LEU A O 1
ATOM 696 N N . GLN A 1 86 ? 8.708 -3.448 0.531 1.00 98.44 86 GLN A N 1
ATOM 697 C CA . GLN A 1 86 ? 8.818 -3.997 1.888 1.00 98.44 86 GLN A CA 1
ATOM 698 C C . GLN A 1 86 ? 8.394 -2.964 2.942 1.00 98.44 86 GLN A C 1
ATOM 700 O O . GLN A 1 86 ? 7.686 -3.296 3.896 1.00 98.44 86 GLN A O 1
ATOM 705 N N . GLU A 1 87 ? 8.788 -1.701 2.759 1.00 98.44 87 GLU A N 1
ATOM 706 C CA . GLU A 1 87 ? 8.346 -0.591 3.602 1.00 98.44 87 GLU A CA 1
ATOM 707 C C . GLU A 1 87 ? 6.829 -0.396 3.505 1.00 98.44 87 GLU A C 1
ATOM 709 O O . GLU A 1 87 ? 6.163 -0.313 4.536 1.00 98.44 87 GLU A O 1
ATOM 714 N N . ALA A 1 88 ? 6.275 -0.413 2.287 1.00 98.56 88 ALA A N 1
ATOM 715 C CA . ALA A 1 88 ? 4.838 -0.326 2.052 1.00 98.56 88 ALA A CA 1
ATOM 716 C C . ALA A 1 88 ? 4.083 -1.428 2.799 1.00 98.56 88 ALA A C 1
ATOM 718 O O . ALA A 1 88 ? 3.198 -1.134 3.598 1.00 98.56 88 ALA A O 1
ATOM 719 N N . LYS A 1 89 ? 4.476 -2.694 2.613 1.00 98.56 89 LYS A N 1
ATOM 720 C CA . LYS A 1 89 ? 3.890 -3.838 3.322 1.00 98.56 89 LYS A CA 1
ATOM 721 C C . LYS A 1 89 ? 3.868 -3.613 4.829 1.00 98.56 89 LYS A C 1
ATOM 723 O O . LYS A 1 89 ? 2.819 -3.745 5.456 1.00 98.56 89 LYS A O 1
ATOM 728 N N . LYS A 1 90 ? 5.029 -3.283 5.401 1.00 98.31 90 LYS A N 1
ATOM 729 C CA . LYS A 1 90 ? 5.182 -3.095 6.842 1.00 98.31 90 LYS A CA 1
ATOM 730 C C . LYS A 1 90 ? 4.312 -1.950 7.343 1.00 98.31 90 LYS A C 1
ATOM 732 O O . LYS A 1 90 ? 3.600 -2.116 8.325 1.00 98.31 90 LYS A O 1
ATOM 737 N N . PHE A 1 91 ? 4.332 -0.815 6.651 1.00 98.44 91 PHE A N 1
ATOM 738 C CA . PHE A 1 91 ? 3.534 0.338 7.034 1.00 98.44 91 PHE A CA 1
ATOM 739 C C . PHE A 1 91 ? 2.037 0.025 6.997 1.00 98.44 91 PHE A C 1
ATOM 741 O O . PHE A 1 91 ? 1.332 0.336 7.956 1.00 98.44 91 PHE A O 1
ATOM 748 N N . LEU A 1 92 ? 1.555 -0.615 5.926 1.00 98.44 92 LEU A N 1
ATOM 749 C CA . LEU A 1 92 ? 0.154 -1.015 5.808 1.00 98.44 92 LEU A CA 1
ATOM 750 C C . LEU A 1 92 ? -0.229 -1.991 6.931 1.00 98.44 92 LEU A C 1
ATOM 752 O O . LEU A 1 92 ? -1.249 -1.797 7.585 1.00 98.44 92 LEU A O 1
ATOM 756 N N . GLN A 1 93 ? 0.608 -2.994 7.208 1.00 98.19 93 GLN A N 1
ATOM 757 C CA . GLN A 1 93 ? 0.380 -3.967 8.280 1.00 98.19 93 GLN A CA 1
ATOM 758 C C . GLN A 1 93 ? 0.319 -3.311 9.667 1.00 98.19 93 GLN A C 1
ATOM 760 O O . GLN A 1 93 ? -0.577 -3.619 10.455 1.00 98.19 93 GLN A O 1
ATOM 765 N N . ASP A 1 94 ? 1.256 -2.408 9.962 1.00 97.56 94 ASP A N 1
ATOM 766 C CA . ASP A 1 94 ? 1.374 -1.751 11.265 1.00 97.56 94 ASP A CA 1
ATOM 767 C C . ASP A 1 94 ? 0.209 -0.782 11.535 1.00 97.56 94 ASP A C 1
ATOM 769 O O . ASP A 1 94 ? -0.124 -0.533 12.694 1.00 97.56 94 ASP A O 1
ATOM 773 N N . ASN A 1 95 ? -0.425 -0.249 10.482 1.00 97.12 95 ASN A N 1
ATOM 774 C CA . ASN A 1 95 ? -1.391 0.846 10.596 1.00 97.12 95 ASN A CA 1
ATOM 775 C C . ASN A 1 95 ? -2.821 0.506 10.180 1.00 97.12 95 ASN A C 1
ATOM 777 O O . ASN A 1 95 ? -3.701 1.325 10.420 1.00 97.12 95 ASN A O 1
ATOM 781 N N . ILE A 1 96 ? -3.088 -0.655 9.574 1.00 96.12 96 ILE A N 1
ATOM 782 C CA . ILE A 1 96 ? -4.448 -0.991 9.126 1.00 96.12 96 ILE A CA 1
ATOM 783 C C . ILE A 1 96 ? -5.430 -1.178 10.288 1.00 96.12 96 ILE A C 1
ATOM 785 O O . ILE A 1 96 ? -6.609 -0.873 10.137 1.00 96.12 96 ILE A O 1
ATOM 789 N N . LYS A 1 97 ? -4.949 -1.642 11.448 1.00 94.56 97 LYS A N 1
ATOM 790 C CA . LYS A 1 97 ? -5.792 -1.903 12.617 1.00 94.56 97 LYS A CA 1
ATOM 791 C C . LYS A 1 97 ? -6.244 -0.619 13.300 1.00 94.56 97 LYS A C 1
ATOM 793 O O . LYS A 1 97 ? -5.404 0.155 13.759 1.00 94.56 97 LYS A O 1
ATOM 798 N N . GLY A 1 98 ? -7.554 -0.436 13.445 1.00 90.44 98 GLY A N 1
ATOM 799 C CA . GLY A 1 98 ? -8.142 0.729 14.104 1.00 90.44 98 GLY A CA 1
ATOM 800 C C . GLY A 1 98 ? -7.801 2.051 13.413 1.00 90.44 98 GLY A C 1
ATOM 801 O O . GLY A 1 98 ? -7.712 3.089 14.076 1.00 90.44 98 GLY A O 1
ATOM 802 N N . ILE A 1 99 ? -7.554 2.018 12.099 1.00 92.00 99 ILE A N 1
ATOM 803 C CA . ILE A 1 99 ? -7.169 3.205 11.342 1.00 92.00 99 ILE A CA 1
ATOM 804 C C . ILE A 1 99 ? -8.284 4.259 11.390 1.00 92.00 99 ILE A C 1
ATOM 806 O O . ILE A 1 99 ? -9.456 3.985 11.142 1.00 92.00 99 ILE A O 1
ATOM 810 N N . SER A 1 100 ? -7.908 5.500 11.700 1.00 88.44 100 SER A N 1
ATOM 811 C CA . SER A 1 100 ? -8.815 6.650 11.724 1.00 88.44 100 SER A CA 1
ATOM 812 C C . SER A 1 100 ? -8.440 7.643 10.636 1.00 88.44 100 SER A C 1
ATOM 814 O O . SER A 1 100 ? -7.260 7.925 10.433 1.00 88.44 100 SER A O 1
ATOM 816 N N . ARG A 1 101 ? -9.448 8.253 10.007 1.00 85.06 101 ARG A N 1
ATOM 817 C CA . ARG A 1 101 ? -9.272 9.336 9.026 1.00 85.06 101 ARG A CA 1
ATOM 818 C C . ARG A 1 101 ? -8.602 10.597 9.588 1.00 85.06 101 ARG A C 1
ATOM 820 O O . ARG A 1 101 ? -8.138 11.436 8.825 1.00 85.06 101 ARG A O 1
ATOM 827 N N . GLU A 1 102 ? -8.581 10.735 10.912 1.00 80.62 102 GLU A N 1
ATOM 828 C CA . GLU A 1 102 ? -7.915 11.831 11.627 1.00 80.62 102 GLU A CA 1
ATOM 829 C C . GLU A 1 102 ? -6.454 11.505 11.976 1.00 80.62 102 GLU A C 1
ATOM 831 O O . GLU A 1 102 ? -5.748 12.357 12.506 1.00 80.62 102 GLU A O 1
ATOM 836 N N . SER A 1 103 ? -5.996 10.279 11.700 1.00 84.06 103 SER A N 1
ATOM 837 C CA . SER A 1 103 ? -4.615 9.869 11.947 1.00 84.06 103 SER A CA 1
ATOM 838 C C . SER A 1 103 ? -3.667 10.492 10.927 1.00 84.06 103 SER A C 1
ATOM 840 O O . SER A 1 103 ? -3.941 10.474 9.725 1.00 84.06 103 SER A O 1
ATOM 842 N N . ASP A 1 104 ? -2.494 10.926 11.389 1.00 83.00 104 ASP A N 1
ATOM 843 C CA . ASP A 1 104 ? -1.390 11.362 10.524 1.00 83.00 104 ASP A CA 1
ATOM 844 C C . ASP A 1 104 ? -0.972 10.260 9.531 1.00 83.00 104 ASP A C 1
ATOM 846 O O . ASP A 1 104 ? -0.525 10.540 8.418 1.00 83.00 104 ASP A O 1
ATOM 850 N N . ASN A 1 105 ? -1.195 8.993 9.897 1.00 94.00 105 ASN A N 1
ATOM 851 C CA . ASN A 1 105 ? -0.865 7.841 9.064 1.00 94.00 105 ASN A CA 1
ATOM 852 C C . ASN A 1 105 ? -1.905 7.579 7.967 1.00 94.00 105 ASN A C 1
ATOM 854 O O . ASN A 1 105 ? -1.621 6.824 7.039 1.00 94.00 105 ASN A O 1
ATOM 858 N N . PHE A 1 106 ? -3.093 8.195 8.023 1.00 95.12 106 PHE A N 1
ATOM 859 C CA . PHE A 1 106 ? -4.169 7.907 7.074 1.00 95.12 106 PHE A CA 1
ATOM 860 C C . PHE A 1 106 ? -3.798 8.300 5.646 1.00 95.12 106 PHE A C 1
ATOM 862 O O . PHE A 1 106 ? -3.918 7.487 4.736 1.00 95.12 106 PHE A O 1
ATOM 869 N N . ALA A 1 107 ? -3.268 9.509 5.444 1.00 95.44 107 ALA A N 1
ATOM 870 C CA . ALA A 1 107 ? -2.785 9.931 4.129 1.00 95.44 107 ALA A CA 1
ATOM 871 C C . ALA A 1 107 ? -1.629 9.038 3.644 1.00 95.44 107 ALA A C 1
ATOM 873 O O . ALA A 1 107 ? -1.610 8.624 2.490 1.00 95.44 107 ALA A O 1
ATOM 874 N N . GLN A 1 108 ? -0.722 8.647 4.540 1.00 97.25 108 GLN A N 1
ATOM 875 C CA . GLN A 1 108 ? 0.406 7.780 4.202 1.00 97.25 108 GLN A CA 1
ATOM 876 C C . GLN A 1 108 ? -0.035 6.364 3.767 1.00 97.25 108 GLN A C 1
ATOM 878 O O . GLN A 1 108 ? 0.603 5.766 2.901 1.00 97.25 108 GLN A O 1
ATOM 883 N N . MET A 1 109 ? -1.155 5.840 4.282 1.00 97.69 109 MET A N 1
ATOM 884 C CA . MET A 1 109 ? -1.759 4.602 3.758 1.00 97.69 109 MET A CA 1
ATOM 885 C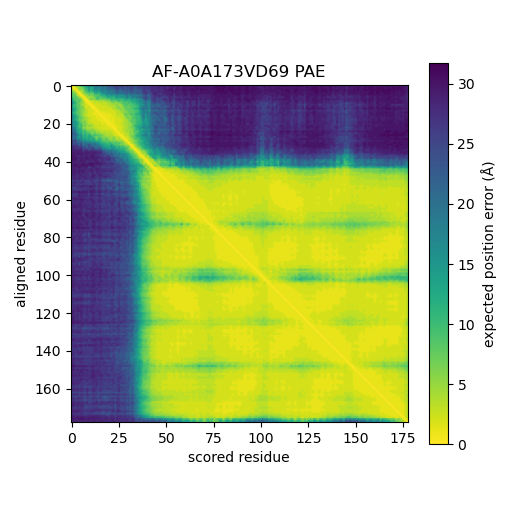 C . MET A 1 109 ? -2.129 4.754 2.276 1.00 97.69 109 MET A C 1
ATOM 887 O O . MET A 1 109 ? -1.855 3.856 1.478 1.00 97.69 109 MET A O 1
ATOM 891 N N . PHE A 1 110 ? -2.698 5.905 1.896 1.00 98.12 110 PHE A N 1
ATOM 892 C CA . PHE A 1 110 ? -3.015 6.226 0.502 1.00 98.12 110 PHE A CA 1
ATOM 893 C C . PHE A 1 110 ? -1.760 6.372 -0.361 1.00 98.12 110 PHE A C 1
ATOM 895 O O . PHE A 1 110 ? -1.781 5.909 -1.496 1.00 98.12 110 PHE A O 1
ATOM 902 N N . TYR A 1 111 ? -0.657 6.920 0.158 1.00 98.50 111 TYR A N 1
ATOM 903 C CA . TYR A 1 111 ? 0.624 6.947 -0.562 1.00 98.50 111 TYR A CA 1
ATOM 904 C C . TYR A 1 111 ? 1.088 5.548 -0.971 1.00 98.50 111 TYR A C 1
ATOM 906 O O . TYR A 1 111 ? 1.306 5.288 -2.154 1.00 98.50 111 TYR A O 1
ATOM 914 N N . TYR A 1 112 ? 1.194 4.619 -0.018 1.00 98.62 112 TYR A N 1
ATOM 915 C CA . TYR A 1 112 ? 1.662 3.266 -0.329 1.00 98.62 112 TYR A CA 1
ATOM 916 C C . TYR A 1 112 ? 0.670 2.504 -1.212 1.00 98.62 112 TYR A C 1
ATOM 918 O O . TYR A 1 112 ? 1.086 1.832 -2.155 1.00 98.62 112 TYR A O 1
ATOM 926 N N . CYS A 1 113 ? -0.637 2.662 -0.979 1.00 98.25 113 CYS A N 1
ATOM 927 C CA . CYS A 1 113 ? -1.655 2.108 -1.871 1.00 98.25 113 CYS A CA 1
ATOM 928 C C . CYS A 1 113 ? -1.577 2.708 -3.283 1.00 98.25 113 CYS A C 1
ATOM 930 O O . CYS A 1 113 ? -1.822 1.995 -4.250 1.00 98.25 113 CYS A O 1
ATOM 932 N N . GLY A 1 114 ? -1.209 3.985 -3.412 1.00 98.31 114 GLY A N 1
ATOM 933 C CA . GLY A 1 114 ? -1.005 4.668 -4.687 1.00 98.31 114 GLY A CA 1
ATOM 934 C C . GLY A 1 114 ? 0.181 4.112 -5.469 1.00 98.31 114 GLY A C 1
ATOM 935 O O . GLY A 1 114 ? 0.074 3.942 -6.681 1.00 98.31 114 GLY A O 1
ATOM 936 N N . ILE A 1 115 ? 1.277 3.749 -4.787 1.00 98.44 115 ILE A N 1
ATOM 937 C CA . ILE A 1 115 ? 2.393 3.020 -5.414 1.00 98.44 115 ILE A CA 1
ATOM 938 C C . ILE A 1 115 ? 1.886 1.686 -5.965 1.00 98.44 115 ILE A C 1
ATOM 940 O O . ILE A 1 115 ? 2.072 1.405 -7.143 1.00 98.44 115 ILE A O 1
ATOM 944 N N . ILE A 1 116 ? 1.218 0.882 -5.130 1.00 98.44 116 ILE A N 1
ATOM 945 C CA . ILE A 1 116 ? 0.752 -0.464 -5.501 1.00 98.44 116 ILE A CA 1
ATOM 946 C C . ILE A 1 116 ? -0.252 -0.406 -6.658 1.00 98.44 116 ILE A C 1
ATOM 948 O O . ILE A 1 116 ? -0.136 -1.159 -7.620 1.00 98.44 116 ILE A O 1
ATOM 952 N N . TYR A 1 117 ? -1.206 0.520 -6.589 1.00 97.50 117 TYR A N 1
ATOM 953 C CA . TYR A 1 117 ? -2.175 0.752 -7.654 1.00 97.50 117 TYR A CA 1
ATOM 954 C C . TYR A 1 117 ? -1.501 1.212 -8.954 1.00 97.50 117 TYR A C 1
ATOM 956 O O . TYR A 1 117 ? -1.850 0.735 -10.027 1.00 97.50 117 TYR A O 1
ATOM 964 N N . GLY A 1 118 ? -0.507 2.101 -8.869 1.00 97.25 118 GLY A N 1
ATOM 965 C CA . GLY A 1 118 ? 0.253 2.532 -10.040 1.00 97.25 118 GLY A CA 1
ATOM 966 C C . GLY A 1 118 ? 1.085 1.412 -10.661 1.00 97.25 118 GLY A C 1
ATOM 967 O O . GLY A 1 118 ? 1.229 1.371 -11.878 1.00 97.25 118 GLY A O 1
ATOM 968 N N . LEU A 1 119 ? 1.602 0.482 -9.854 1.00 96.81 119 LEU A N 1
ATOM 969 C CA . LEU A 1 119 ? 2.284 -0.701 -10.375 1.00 96.81 119 LEU A CA 1
ATOM 970 C C . LEU A 1 119 ? 1.333 -1.577 -11.199 1.00 96.81 119 LEU A C 1
ATOM 972 O O . LEU A 1 119 ? 1.702 -1.979 -12.299 1.00 96.81 119 LEU A O 1
ATOM 976 N N . ASP A 1 120 ? 0.119 -1.822 -10.703 1.00 97.06 120 ASP A N 1
ATOM 977 C CA . ASP A 1 120 ? -0.902 -2.565 -11.450 1.00 97.06 120 ASP A CA 1
ATOM 978 C C . ASP A 1 120 ? -1.258 -1.869 -12.771 1.00 97.06 120 ASP A C 1
ATOM 980 O O . ASP A 1 120 ? -1.177 -2.480 -13.831 1.00 97.06 120 ASP A O 1
ATOM 984 N N . ASP A 1 121 ? -1.565 -0.570 -12.732 1.00 96.62 121 ASP A N 1
ATOM 985 C CA . ASP A 1 121 ? -1.994 0.182 -13.921 1.00 96.62 121 ASP A CA 1
ATOM 986 C C . ASP A 1 121 ? -0.912 0.250 -15.017 1.00 96.62 121 ASP A C 1
ATOM 988 O O . ASP A 1 121 ? -1.216 0.232 -16.209 1.00 96.62 121 ASP A O 1
ATOM 992 N N . ILE A 1 122 ? 0.365 0.304 -14.624 1.00 95.62 122 ILE A N 1
ATOM 993 C CA . ILE A 1 122 ? 1.492 0.471 -15.552 1.00 95.62 122 ILE A CA 1
ATOM 994 C C . ILE A 1 122 ? 2.035 -0.871 -16.053 1.00 95.62 122 ILE A C 1
ATOM 996 O O . ILE A 1 122 ? 2.357 -0.989 -17.236 1.00 95.62 122 ILE A O 1
ATOM 1000 N N . TYR A 1 123 ? 2.161 -1.864 -15.169 1.00 94.19 123 TYR A N 1
ATOM 1001 C CA . TYR A 1 123 ? 2.834 -3.140 -15.456 1.00 94.19 123 TYR A CA 1
ATOM 1002 C C . TYR A 1 123 ? 1.880 -4.337 -15.490 1.00 94.19 123 TYR A C 1
ATOM 1004 O O . TYR A 1 123 ? 2.323 -5.462 -15.701 1.00 94.19 123 TYR A O 1
ATOM 1012 N N . ASN A 1 124 ? 0.576 -4.119 -15.288 1.00 94.50 124 ASN A N 1
ATOM 1013 C CA . ASN A 1 124 ? -0.452 -5.160 -15.287 1.00 94.50 124 ASN A CA 1
ATOM 1014 C C . ASN A 1 124 ? -0.117 -6.315 -14.321 1.00 94.50 124 ASN A C 1
ATOM 1016 O O . ASN A 1 124 ? -0.160 -7.494 -14.678 1.00 94.50 124 ASN A O 1
ATOM 1020 N N . CYS A 1 125 ? 0.262 -5.960 -13.091 1.00 94.62 125 CYS A N 1
ATOM 1021 C CA . CYS A 1 125 ? 0.719 -6.890 -12.057 1.00 94.62 125 CYS A CA 1
ATOM 1022 C C . CYS A 1 125 ? -0.322 -7.149 -10.944 1.00 94.62 125 CYS A C 1
ATOM 1024 O O . CYS A 1 125 ? 0.013 -7.666 -9.880 1.00 94.62 125 CYS A O 1
ATOM 1026 N N . GLY A 1 126 ? -1.603 -6.855 -11.175 1.00 94.06 126 GLY A N 1
ATOM 1027 C CA . GLY A 1 126 ? -2.692 -7.055 -10.208 1.00 94.06 126 GLY A CA 1
ATOM 1028 C C . GLY A 1 126 ? -2.943 -8.502 -9.775 1.00 94.06 126 GLY A C 1
ATOM 1029 O O . GLY A 1 126 ? -3.567 -8.735 -8.736 1.00 94.06 126 GLY A O 1
ATOM 1030 N N . ASP A 1 127 ? -2.444 -9.482 -10.532 1.00 95.88 127 ASP A N 1
ATOM 1031 C CA . ASP A 1 127 ? -2.579 -10.901 -10.191 1.00 95.88 127 ASP A CA 1
ATOM 1032 C C . ASP A 1 127 ? -1.599 -11.361 -9.101 1.00 95.88 127 ASP A C 1
ATOM 1034 O O . ASP A 1 127 ? -1.894 -12.344 -8.410 1.00 95.88 127 ASP A O 1
ATOM 1038 N N . TYR A 1 128 ? -0.491 -10.635 -8.904 1.00 97.75 128 TYR A N 1
ATOM 1039 C CA . TYR A 1 128 ? 0.501 -10.929 -7.871 1.00 97.75 128 TYR A CA 1
ATOM 1040 C C . TYR A 1 128 ? -0.057 -10.632 -6.478 1.00 97.75 128 TYR A C 1
ATOM 1042 O O . TYR A 1 128 ? -0.723 -9.618 -6.253 1.00 97.75 128 TYR A O 1
ATOM 1050 N N . GLU A 1 129 ? 0.226 -11.515 -5.520 1.00 98.31 129 GLU A N 1
ATOM 1051 C CA . GLU A 1 129 ? -0.459 -11.523 -4.224 1.00 98.31 129 GLU A CA 1
ATOM 1052 C C . GLU A 1 129 ? -0.253 -10.222 -3.438 1.00 98.31 129 GLU A C 1
ATOM 1054 O O . GLU A 1 129 ? -1.209 -9.663 -2.898 1.00 98.31 129 GLU A O 1
ATOM 1059 N N . PHE A 1 130 ? 0.967 -9.672 -3.451 1.00 98.50 130 PHE A N 1
ATOM 1060 C CA . PHE A 1 130 ? 1.261 -8.381 -2.827 1.00 98.50 130 PHE A CA 1
ATOM 1061 C C . PHE A 1 130 ? 0.388 -7.245 -3.389 1.00 98.50 130 PHE A C 1
ATOM 1063 O O . PHE A 1 130 ? -0.162 -6.444 -2.627 1.00 98.50 130 PHE A O 1
ATOM 1070 N N . VAL A 1 131 ? 0.219 -7.195 -4.714 1.00 98.44 131 VAL A N 1
ATOM 1071 C CA . VAL A 1 131 ? -0.558 -6.147 -5.392 1.00 98.44 131 VAL A CA 1
ATOM 1072 C C . VAL A 1 131 ? -2.046 -6.331 -5.128 1.00 98.44 131 VAL A C 1
ATOM 1074 O O . VAL A 1 131 ? -2.728 -5.375 -4.757 1.00 98.44 131 VAL A O 1
ATOM 1077 N N . LYS A 1 132 ? -2.540 -7.570 -5.217 1.00 98.44 132 LYS A N 1
ATOM 1078 C CA . LYS A 1 132 ? -3.929 -7.923 -4.910 1.00 98.44 132 LYS A 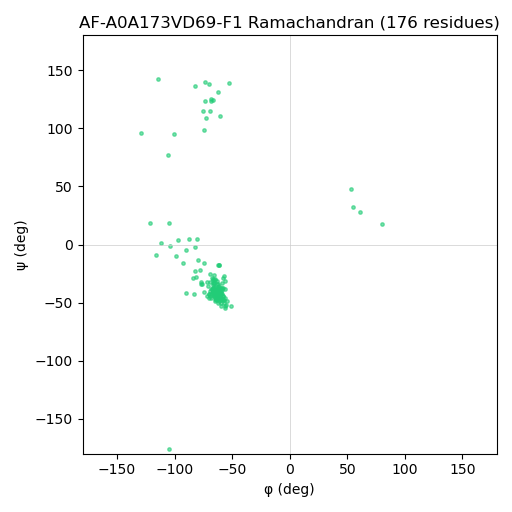CA 1
ATOM 1079 C C . LYS A 1 132 ? -4.320 -7.494 -3.496 1.00 98.44 132 LYS A C 1
ATOM 1081 O O . LYS A 1 132 ? -5.301 -6.766 -3.332 1.00 98.44 132 LYS A O 1
ATOM 1086 N N . VAL A 1 133 ? -3.525 -7.870 -2.490 1.00 98.56 133 VAL A N 1
ATOM 1087 C CA . VAL A 1 133 ? -3.756 -7.473 -1.093 1.00 98.56 133 VAL A CA 1
ATOM 1088 C C . VAL A 1 133 ? -3.706 -5.950 -0.951 1.00 98.56 133 VAL A C 1
ATOM 1090 O O . VAL A 1 133 ? -4.599 -5.370 -0.338 1.00 98.56 133 VAL A O 1
ATOM 1093 N N . GLY A 1 134 ? -2.732 -5.270 -1.563 1.00 98.38 134 GLY A N 1
ATOM 1094 C CA . GLY A 1 134 ? -2.655 -3.806 -1.522 1.00 98.38 134 GLY A CA 1
ATOM 1095 C C . GLY A 1 134 ? -3.866 -3.097 -2.146 1.00 98.38 134 GLY A C 1
ATOM 1096 O O . GLY A 1 134 ? -4.347 -2.104 -1.598 1.00 98.38 134 GLY A O 1
ATOM 1097 N N . ILE A 1 135 ? -4.428 -3.626 -3.238 1.00 98.19 135 ILE A N 1
ATOM 1098 C CA . ILE A 1 135 ? -5.667 -3.114 -3.849 1.00 98.19 135 ILE A CA 1
ATOM 1099 C C . ILE A 1 135 ? -6.868 -3.314 -2.915 1.00 98.19 135 ILE A C 1
ATOM 1101 O O . ILE A 1 135 ? -7.743 -2.446 -2.829 1.00 98.19 135 ILE A O 1
ATOM 1105 N N . GLU A 1 136 ? -6.944 -4.440 -2.206 1.00 98.38 136 GLU A N 1
ATOM 1106 C CA . GLU A 1 136 ? -7.995 -4.667 -1.210 1.00 98.38 136 GLU A CA 1
ATOM 1107 C C . GLU A 1 136 ? -7.866 -3.716 -0.012 1.00 98.38 136 GLU A C 1
ATOM 1109 O O . GLU A 1 136 ? -8.863 -3.113 0.394 1.00 98.38 136 GLU A O 1
ATOM 1114 N N . VAL A 1 137 ? -6.644 -3.484 0.480 1.00 98.38 137 VAL A N 1
ATOM 1115 C CA . VAL A 1 137 ? -6.359 -2.475 1.514 1.00 98.38 137 VAL A CA 1
ATOM 1116 C C . VAL A 1 137 ? -6.789 -1.087 1.047 1.00 98.38 137 VAL A C 1
ATOM 1118 O O . VAL A 1 137 ? -7.474 -0.381 1.787 1.00 98.38 137 VAL A O 1
ATOM 1121 N N . ARG A 1 138 ? -6.480 -0.715 -0.202 1.00 97.88 138 ARG A N 1
ATOM 1122 C CA . ARG A 1 138 ? -6.929 0.549 -0.803 1.00 97.88 138 ARG A CA 1
ATOM 1123 C C . ARG A 1 138 ? -8.454 0.684 -0.770 1.00 97.88 138 ARG A C 1
ATOM 1125 O O . ARG A 1 138 ? -8.982 1.727 -0.390 1.00 97.88 138 ARG A O 1
ATOM 1132 N N . LYS A 1 139 ? -9.184 -0.370 -1.153 1.00 97.25 139 LYS A N 1
ATOM 1133 C CA . LYS A 1 139 ? -10.657 -0.379 -1.105 1.00 97.25 139 LYS A CA 1
ATOM 1134 C C . LYS A 1 139 ? -11.165 -0.192 0.325 1.00 97.25 139 LYS A C 1
ATOM 1136 O O . LYS A 1 139 ? -12.109 0.569 0.523 1.00 97.25 139 LYS A O 1
ATOM 1141 N N . TYR A 1 140 ? -10.538 -0.841 1.306 1.00 97.50 140 TYR A N 1
ATOM 1142 C CA . TYR A 1 140 ? -10.889 -0.689 2.717 1.00 97.50 140 TYR A CA 1
ATOM 1143 C C . TYR A 1 140 ? -10.678 0.744 3.222 1.00 97.50 140 TYR A C 1
ATOM 1145 O O . TYR A 1 140 ? -11.614 1.341 3.748 1.00 97.50 140 TYR A O 1
ATOM 1153 N N . ILE A 1 141 ? -9.508 1.352 2.996 1.00 96.31 141 ILE A N 1
ATOM 1154 C CA . ILE A 1 141 ? -9.238 2.716 3.487 1.00 96.31 141 ILE A CA 1
ATOM 1155 C C . ILE A 1 141 ? -10.125 3.780 2.816 1.00 96.31 141 ILE A C 1
ATOM 1157 O O . ILE A 1 141 ? -10.449 4.785 3.447 1.00 96.31 141 ILE A O 1
ATOM 1161 N N . ILE A 1 142 ? -10.605 3.545 1.587 1.00 94.88 142 ILE A N 1
ATOM 1162 C CA . ILE A 1 142 ? -11.640 4.380 0.949 1.00 94.88 142 ILE A CA 1
ATOM 1163 C C . ILE A 1 142 ? -12.981 4.251 1.682 1.00 94.88 142 ILE A C 1
ATOM 1165 O O . ILE A 1 142 ? -13.672 5.250 1.889 1.00 94.88 142 ILE A O 1
ATOM 1169 N N . LYS A 1 143 ? -13.369 3.046 2.115 1.00 94.31 143 LYS A N 1
ATOM 1170 C CA . LYS A 1 143 ? -14.570 2.888 2.946 1.00 94.31 143 LYS A CA 1
ATOM 1171 C C . LYS A 1 143 ? -14.416 3.618 4.283 1.00 94.31 143 LYS A C 1
ATOM 1173 O O . LYS A 1 143 ? -15.305 4.381 4.657 1.00 94.31 143 LYS A O 1
ATOM 1178 N N . VAL A 1 144 ? -13.256 3.498 4.937 1.00 93.69 144 VAL A N 1
ATOM 1179 C CA . VAL A 1 144 ? -12.943 4.237 6.175 1.00 93.69 144 VAL A CA 1
ATOM 1180 C C . VAL A 1 144 ? -13.027 5.753 5.958 1.00 93.69 144 VAL A C 1
ATOM 1182 O O . VAL A 1 144 ? -13.621 6.458 6.775 1.00 93.69 144 VAL A O 1
ATOM 1185 N N . GLN A 1 145 ? -12.509 6.270 4.839 1.00 92.38 145 GLN A N 1
ATOM 1186 C CA . GLN A 1 145 ? -12.626 7.688 4.472 1.00 92.38 145 GLN A CA 1
ATOM 1187 C C . GLN A 1 145 ? -14.090 8.146 4.369 1.00 92.38 145 GLN A C 1
ATOM 1189 O O . GLN A 1 145 ? -14.418 9.267 4.769 1.00 92.38 145 GLN A O 1
ATOM 1194 N N . ASN A 1 146 ? -14.963 7.273 3.865 1.00 90.62 146 ASN A N 1
ATOM 1195 C CA . ASN A 1 146 ? -16.400 7.508 3.735 1.00 90.62 146 ASN A CA 1
ATOM 1196 C C . ASN A 1 146 ? -17.187 7.252 5.035 1.00 90.62 146 ASN A C 1
ATOM 1198 O O . ASN A 1 146 ? -18.397 7.474 5.067 1.00 90.62 146 ASN A O 1
ATOM 1202 N N . GLY A 1 147 ? -16.519 6.820 6.110 1.00 89.38 147 GLY A N 1
ATOM 1203 C CA . GLY A 1 147 ? -17.143 6.504 7.397 1.00 89.38 147 GLY A CA 1
ATOM 1204 C C . GLY A 1 147 ? -17.814 5.128 7.463 1.00 89.38 147 GLY A C 1
ATOM 1205 O O . GLY A 1 147 ? -18.633 4.911 8.352 1.00 89.38 147 GLY A O 1
ATOM 1206 N N . ASP A 1 148 ? -17.481 4.218 6.544 1.00 90.94 148 ASP A N 1
ATOM 1207 C CA . ASP A 1 148 ? -18.002 2.847 6.457 1.00 90.94 148 ASP A CA 1
ATOM 1208 C C . ASP A 1 148 ? -16.931 1.840 6.914 1.00 90.94 148 ASP A C 1
ATOM 1210 O O . ASP A 1 148 ? -16.221 1.241 6.110 1.00 90.94 148 ASP A O 1
ATOM 1214 N N . MET A 1 149 ? -16.731 1.724 8.227 1.00 89.38 149 MET A N 1
ATOM 1215 C CA . MET A 1 149 ? -15.737 0.812 8.806 1.00 89.38 149 MET A CA 1
ATOM 1216 C C . MET A 1 149 ? -16.297 -0.612 8.911 1.00 89.38 149 MET A C 1
ATOM 1218 O O . MET A 1 149 ? -17.436 -0.808 9.333 1.00 89.38 149 MET A O 1
ATOM 1222 N N . ASP A 1 150 ? -15.476 -1.593 8.544 1.00 93.88 150 ASP A N 1
ATOM 1223 C CA . ASP A 1 150 ? -15.818 -3.016 8.508 1.00 93.88 150 ASP A CA 1
ATOM 1224 C C . ASP A 1 150 ? -14.740 -3.804 9.266 1.00 93.88 150 ASP A C 1
ATOM 1226 O O . ASP A 1 150 ? -13.674 -4.095 8.723 1.00 93.88 150 ASP A O 1
ATOM 1230 N N . ASP A 1 151 ? -15.008 -4.098 10.542 1.00 94.62 151 ASP A N 1
ATOM 1231 C CA . ASP A 1 151 ? -14.056 -4.744 11.458 1.00 94.62 151 ASP A CA 1
ATOM 1232 C C . ASP A 1 151 ? -13.662 -6.162 11.005 1.00 94.62 151 ASP A C 1
ATOM 1234 O O . ASP A 1 151 ? -12.545 -6.616 11.264 1.00 94.62 151 ASP A O 1
ATOM 1238 N N . GLU A 1 152 ? -14.569 -6.882 10.333 1.00 96.25 152 GLU A N 1
ATOM 1239 C CA . GLU A 1 152 ? -14.292 -8.224 9.810 1.00 96.25 152 GLU A CA 1
ATOM 1240 C C . GLU A 1 152 ? -13.316 -8.140 8.635 1.00 96.25 152 GLU A C 1
ATOM 1242 O O . GLU A 1 152 ? -12.309 -8.854 8.609 1.00 96.25 152 GLU A O 1
ATOM 1247 N N . LEU A 1 153 ? -13.567 -7.211 7.709 1.00 96.75 153 LEU A N 1
ATOM 1248 C CA . LEU A 1 153 ? -12.660 -6.938 6.600 1.00 96.75 153 LEU A CA 1
ATOM 1249 C C . LEU A 1 153 ? -11.303 -6.407 7.088 1.00 96.75 153 LEU A C 1
ATOM 1251 O O . LEU A 1 153 ? -10.270 -6.805 6.554 1.00 96.75 153 LEU A O 1
ATOM 1255 N N . GLU A 1 154 ? -11.272 -5.549 8.110 1.00 97.12 154 GLU A N 1
ATOM 1256 C CA . GLU A 1 154 ? -10.022 -5.074 8.717 1.00 97.12 154 GLU A CA 1
ATOM 1257 C C . GLU A 1 154 ? -9.168 -6.240 9.234 1.00 97.12 154 GLU A C 1
ATOM 1259 O O . GLU A 1 154 ? -7.966 -6.319 8.955 1.00 97.12 154 GLU A O 1
ATOM 1264 N N . ALA A 1 155 ? -9.788 -7.161 9.979 1.00 97.31 155 ALA A N 1
ATOM 1265 C CA . ALA A 1 155 ? -9.105 -8.317 10.543 1.00 97.31 155 ALA A CA 1
ATOM 1266 C C . ALA A 1 155 ? -8.576 -9.268 9.456 1.00 97.31 155 ALA A C 1
ATOM 1268 O O . ALA A 1 155 ? -7.437 -9.731 9.564 1.00 97.31 155 ALA A O 1
ATOM 1269 N N . ASP A 1 156 ? -9.366 -9.519 8.406 1.00 98.31 156 ASP A N 1
ATOM 1270 C CA . ASP A 1 156 ? -8.962 -10.317 7.241 1.00 98.31 156 ASP A CA 1
ATOM 1271 C C . ASP A 1 156 ? -7.762 -9.692 6.513 1.00 98.31 156 ASP A C 1
ATOM 1273 O O . ASP A 1 156 ? -6.762 -10.364 6.251 1.00 98.31 156 ASP A O 1
ATOM 1277 N N . LEU A 1 157 ? -7.800 -8.381 6.257 1.00 98.44 157 LEU A N 1
ATOM 1278 C CA . LEU A 1 157 ? -6.710 -7.676 5.580 1.00 98.44 157 LEU A CA 1
ATOM 1279 C C . LEU A 1 157 ? -5.429 -7.639 6.411 1.00 98.44 157 LEU A C 1
ATOM 1281 O O . LEU A 1 157 ? -4.337 -7.792 5.863 1.00 98.44 157 LEU A O 1
ATOM 1285 N N . TYR A 1 158 ? -5.536 -7.480 7.731 1.00 98.38 158 TYR A N 1
ATOM 1286 C CA . TYR A 1 158 ? -4.379 -7.585 8.616 1.00 98.38 158 TYR A CA 1
ATOM 1287 C C . TYR A 1 158 ? -3.731 -8.977 8.558 1.00 98.38 158 TYR A C 1
ATOM 1289 O O . TYR A 1 158 ? -2.501 -9.092 8.527 1.00 98.38 158 TYR A O 1
ATOM 1297 N N . ASP A 1 159 ? -4.538 -10.040 8.547 1.00 98.44 159 ASP A N 1
ATOM 1298 C CA . ASP A 1 159 ? -4.048 -11.416 8.433 1.00 98.44 159 ASP A CA 1
ATOM 1299 C C . ASP A 1 159 ? -3.385 -11.664 7.067 1.00 98.44 159 ASP A C 1
ATOM 1301 O O . ASP A 1 159 ? -2.266 -12.180 7.016 1.00 98.44 159 ASP A O 1
ATOM 1305 N N . LYS A 1 160 ? -3.996 -11.194 5.971 1.00 98.56 160 LYS A N 1
ATOM 1306 C CA . LYS A 1 160 ? -3.403 -11.221 4.621 1.00 98.56 160 LYS A CA 1
ATOM 1307 C C . LYS A 1 160 ? -2.057 -10.499 4.566 1.00 98.56 160 LYS A C 1
ATOM 1309 O O . LYS A 1 160 ? -1.068 -11.088 4.140 1.00 98.56 160 LYS A O 1
ATOM 1314 N N . LEU A 1 161 ? -1.983 -9.264 5.071 1.00 98.44 161 LEU A N 1
ATOM 1315 C CA . LEU A 1 161 ? -0.739 -8.486 5.131 1.00 98.44 161 LEU A CA 1
ATOM 1316 C C . LEU A 1 161 ? 0.360 -9.196 5.937 1.00 98.44 161 LEU A C 1
ATOM 1318 O O . LEU A 1 161 ? 1.532 -9.152 5.564 1.00 98.44 161 LEU A O 1
ATOM 1322 N N . THR A 1 162 ? -0.021 -9.878 7.019 1.00 98.00 162 THR A N 1
ATOM 1323 C CA . THR A 1 162 ? 0.903 -10.647 7.868 1.00 98.00 162 THR A CA 1
ATOM 1324 C C . THR A 1 162 ? 1.437 -11.897 7.163 1.00 98.00 162 THR A C 1
ATOM 1326 O O . THR A 1 162 ? 2.573 -12.301 7.414 1.00 98.00 162 THR A O 1
ATOM 1329 N N . LYS A 1 163 ? 0.634 -12.511 6.289 1.00 98.38 163 LYS A N 1
ATOM 1330 C CA . LYS A 1 163 ? 0.992 -13.727 5.545 1.00 98.38 163 LYS A CA 1
ATOM 1331 C C . LYS A 1 163 ? 1.833 -13.468 4.302 1.00 98.38 163 LYS A C 1
ATOM 1333 O O . LYS A 1 163 ? 2.536 -14.385 3.887 1.00 98.38 163 LYS A O 1
ATOM 1338 N N . LEU A 1 164 ? 1.789 -12.256 3.746 1.00 98.31 164 LEU A N 1
ATOM 1339 C CA . LEU A 1 164 ? 2.682 -11.867 2.658 1.00 98.31 164 LEU A CA 1
ATOM 1340 C C . LEU A 1 164 ? 4.134 -12.141 3.057 1.00 98.31 164 LEU A C 1
ATOM 1342 O O . LEU A 1 164 ? 4.566 -11.868 4.181 1.00 98.31 164 LEU A O 1
ATOM 1346 N N . THR A 1 165 ? 4.914 -12.643 2.121 1.00 97.69 165 THR A N 1
ATOM 1347 C CA . THR A 1 165 ? 6.322 -12.997 2.283 1.00 97.69 165 THR A CA 1
ATOM 1348 C C . THR A 1 165 ? 7.212 -11.952 1.612 1.00 97.69 165 THR A C 1
ATOM 1350 O O . THR A 1 165 ? 6.741 -10.886 1.210 1.00 97.69 165 THR A O 1
ATOM 1353 N N . ALA A 1 166 ? 8.525 -12.185 1.596 1.00 96.44 166 ALA A N 1
ATOM 1354 C CA . ALA A 1 166 ? 9.430 -11.386 0.775 1.00 96.44 166 ALA A CA 1
ATOM 1355 C C . ALA A 1 166 ? 9.349 -11.801 -0.701 1.00 96.44 166 ALA A C 1
ATOM 1357 O O . ALA A 1 166 ? 9.461 -10.939 -1.569 1.00 96.44 166 ALA A O 1
ATOM 1358 N N . ASP A 1 167 ? 9.092 -13.084 -0.963 1.00 97.88 167 ASP A N 1
ATOM 1359 C CA . ASP A 1 167 ? 8.994 -13.642 -2.311 1.00 97.88 167 ASP A CA 1
ATOM 1360 C C . ASP A 1 167 ? 7.791 -13.047 -3.059 1.00 97.88 167 ASP A C 1
ATOM 1362 O O . ASP A 1 167 ? 7.951 -12.602 -4.189 1.00 97.88 167 ASP A O 1
ATOM 1366 N N . ASP A 1 168 ? 6.640 -12.874 -2.393 1.00 98.25 168 ASP A N 1
ATOM 1367 C CA . ASP A 1 168 ? 5.454 -12.220 -2.984 1.00 98.25 168 ASP A CA 1
ATOM 1368 C C . ASP A 1 168 ? 5.733 -10.782 -3.469 1.00 98.25 168 ASP A C 1
ATOM 1370 O O . ASP A 1 168 ? 5.077 -10.283 -4.381 1.00 98.25 168 ASP A O 1
ATOM 1374 N N . ILE A 1 169 ? 6.689 -10.086 -2.841 1.00 97.75 169 ILE A N 1
ATOM 1375 C CA . ILE A 1 169 ? 7.128 -8.746 -3.261 1.00 97.75 169 ILE A CA 1
ATOM 1376 C C . ILE A 1 169 ? 8.154 -8.853 -4.387 1.00 97.75 169 ILE A C 1
ATOM 1378 O O . ILE A 1 169 ? 8.091 -8.091 -5.352 1.00 97.75 169 ILE A O 1
ATOM 1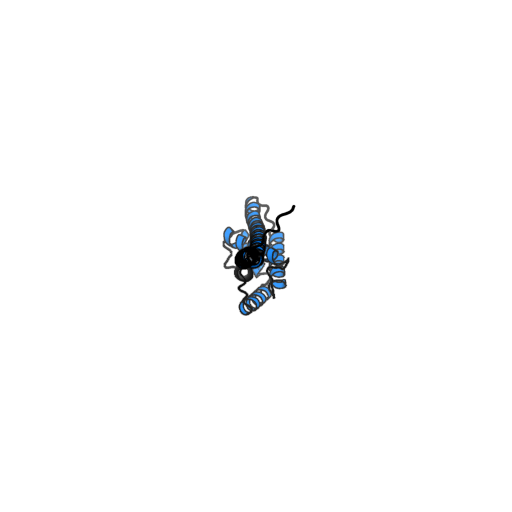382 N N . GLN A 1 170 ? 9.091 -9.792 -4.274 1.00 96.94 170 GLN A N 1
ATOM 1383 C CA . GLN A 1 170 ? 10.121 -10.022 -5.279 1.00 96.94 170 GLN A CA 1
ATOM 1384 C C . GLN A 1 170 ? 9.507 -10.365 -6.645 1.00 96.94 170 GLN A C 1
ATOM 1386 O O . GLN A 1 170 ? 9.957 -9.833 -7.658 1.00 96.94 170 GLN A O 1
ATOM 1391 N N . GLU A 1 171 ? 8.434 -11.158 -6.674 1.00 96.81 171 GLU A N 1
ATOM 1392 C CA . GLU A 1 171 ? 7.687 -11.468 -7.899 1.00 96.81 171 GLU A CA 1
ATOM 1393 C C . GLU A 1 171 ? 7.178 -10.204 -8.618 1.00 96.81 171 GLU A C 1
ATOM 1395 O O . GLU A 1 171 ? 7.252 -10.106 -9.844 1.00 96.81 171 GLU A O 1
ATOM 1400 N N . VAL A 1 172 ? 6.733 -9.192 -7.867 1.00 96.94 172 VAL A N 1
ATOM 1401 C CA . VAL A 1 172 ? 6.284 -7.904 -8.424 1.00 96.94 172 VAL A CA 1
ATOM 1402 C C . VAL A 1 172 ? 7.462 -7.107 -8.978 1.00 96.94 172 VAL A C 1
ATOM 1404 O O . VAL A 1 172 ? 7.370 -6.523 -10.055 1.00 96.94 172 VAL A O 1
ATOM 1407 N N . VAL A 1 173 ? 8.587 -7.086 -8.261 1.00 96.31 173 VAL A N 1
ATOM 1408 C CA . VAL A 1 173 ? 9.815 -6.400 -8.701 1.00 96.31 173 VAL A CA 1
ATOM 1409 C C . VAL A 1 173 ? 10.349 -7.005 -10.001 1.00 96.31 173 VAL A C 1
ATOM 1411 O O . VAL A 1 173 ? 10.853 -6.286 -10.865 1.00 96.31 173 VAL A O 1
ATOM 1414 N N . GLU A 1 174 ? 10.229 -8.320 -10.159 1.00 94.00 174 GLU A N 1
ATOM 1415 C CA . GLU A 1 174 ? 10.603 -9.030 -11.382 1.00 94.00 174 GLU A CA 1
ATOM 1416 C C . GLU A 1 174 ? 9.633 -8.759 -12.537 1.00 94.00 174 GLU A C 1
ATOM 1418 O O . GLU A 1 174 ? 10.074 -8.674 -13.683 1.00 94.00 174 GLU A O 1
ATOM 1423 N N . ALA A 1 175 ? 8.347 -8.547 -12.247 1.00 91.94 175 ALA A N 1
ATOM 1424 C CA . ALA A 1 175 ? 7.334 -8.216 -13.248 1.00 91.94 175 ALA A CA 1
ATOM 1425 C C . ALA A 1 175 ? 7.537 -6.838 -13.900 1.00 91.94 175 ALA A C 1
ATOM 1427 O O . ALA A 1 175 ? 7.196 -6.669 -15.063 1.00 91.94 175 ALA A O 1
ATOM 1428 N N . ILE A 1 176 ? 8.131 -5.871 -13.190 1.00 88.25 176 ILE A N 1
ATOM 1429 C CA . ILE A 1 176 ? 8.347 -4.490 -13.672 1.00 88.25 176 ILE A CA 1
ATOM 1430 C C . ILE A 1 176 ? 9.247 -4.413 -14.927 1.00 88.25 176 ILE A C 1
ATOM 1432 O O . ILE A 1 176 ? 9.250 -3.400 -15.615 1.00 88.25 176 ILE A O 1
ATOM 1436 N N . ASP A 1 177 ? 10.011 -5.461 -15.239 1.00 73.81 177 ASP A N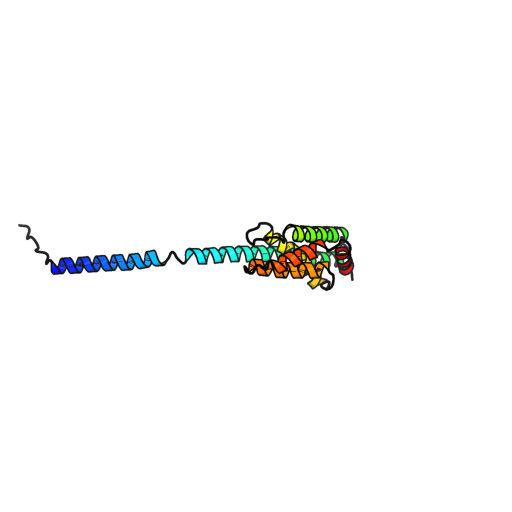 1
ATOM 1437 C CA . ASP A 1 177 ? 10.965 -5.516 -16.363 1.00 73.81 177 ASP A CA 1
ATOM 1438 C C . ASP A 1 177 ? 10.464 -6.333 -17.571 1.00 73.81 177 ASP A C 1
ATOM 1440 O O . ASP A 1 177 ? 11.181 -6.466 -18.563 1.00 73.81 177 ASP A O 1
ATOM 1444 N N . ASN A 1 178 ? 9.263 -6.916 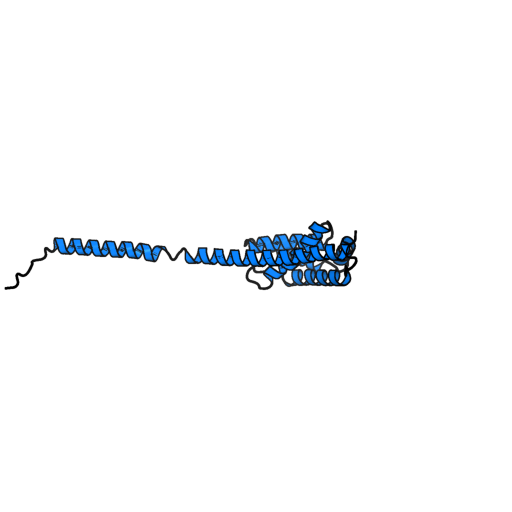-17.484 1.00 63.97 178 ASN A N 1
ATOM 1445 C CA . ASN A 1 178 ? 8.670 -7.752 -18.537 1.00 63.97 178 ASN A CA 1
ATOM 1446 C C . ASN A 1 178 ? 7.608 -6.994 -19.339 1.00 63.97 178 ASN A C 1
ATOM 1448 O O . ASN A 1 178 ? 7.518 -7.261 -20.561 1.00 63.97 178 ASN A O 1
#

pLDDT: mean 87.39, std 14.91, range [42.16, 98.62]

Secondary structure (DSSP, 8-state):
--------HHHHHHHHHHHHHHHHHHHHHHHTTTTHHHHHHHHHHHHHHHHHHHHHHHHHHHHHHHHHHHHHTT---HHHHHHHHHHHHHHHHHHSTT--TTSHHHHHHHHHHHHHHHHHHHH--TTSHHHHHHHHHHHHHHHHHTT---HHHHHHHHHHHHH--SHHHHHHHHHTT-